Protein AF-A0A5C9BWT6-F1 (afdb_monomer)

Sequence (335 aa):
MTGTEPEAGAARPKEKNEGLARSLIRVALPRWRGKRYSLSKLFFNFYLLAMGSFVAIAFTADFVISTAQRGITDDYARRFMRGTITLIEDELFRQPRREWQKRLKEIDDKFSYKLGIVERMSLDRMLTPSQVIKLDAGDIAIDHDGDIMYHRLGTSSQVLVVGPLAANRNPELKDRLPLELRLRLLTWSLIGLIFAVALWFWIRPVWRDLEGLRQTALDLGDGHFDAVSPPVRTQLFAPLSDTMNSMAERIRQLLATHRELSCGISHELRTPIARMRFALEMLSETEQREERERLWAMMEADLDELDHGSAFFQRQAGRVVDRRGRFRPPARPQA

pLDDT: mean 74.66, std 16.8, range [31.33, 92.81]

Radius of gyration: 50.11 Å; Cα contacts (8 Å, |Δi|>4): 187; chains: 1; bounding box: 106×93×128 Å

Foldseek 3Di:
DDDDDDDDDDDDDDDDPPPPVPPPPDPPQPQPPDPPPVVVVVVVVVLVVVLVVVVVVVVVVVVVVVVVVVVVLLVVVQVVCVVVVVVLLVVLVVDDPVCSQVVQVVVQVVDPFGKDKDFLVVCPVQDDPVLNVCQCVQGWRAGPVNQWIWGDNPNDRIIIITGSPDPQDPVVVVPDPRVVVVVVVVVVVVVSVVVSVVVCVVVVLVVVLVVLVVVQVSCVSSPVLVDQRPDRPDPVCRVVSVVSNVVSVVVVVVVVVVVVLVVVVVVQVVVLVVLLVVLVVVLVVDPDPVVNVVSVVSNVVSVVSVVVVVVVSVVVVVVVDDPPPDDDDDDDDDD

Nearest PDB structures (foldseek):
  8ju7-assembly1_B  TM=8.799E-01  e=4.721E-04  Pseudomonas aeruginosa PAO1

Solvent-accessible surfa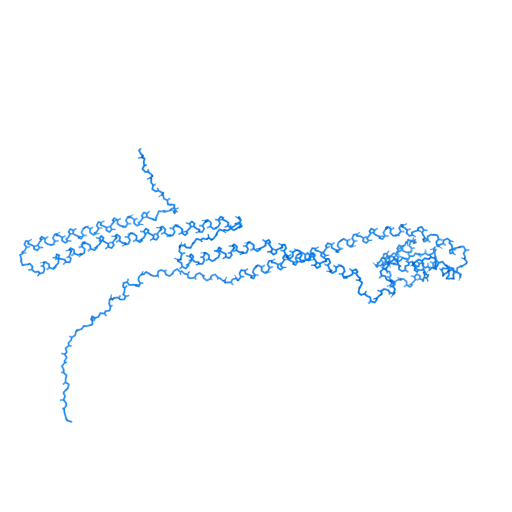ce area (backbone atoms only — not comparable to full-atom values): 19917 Å² total; per-residue (Å²): 141,81,92,86,85,88,86,91,79,88,87,86,90,85,86,92,71,83,72,66,84,76,66,82,79,69,86,75,67,80,81,81,78,69,80,81,70,56,63,65,56,59,50,49,50,50,52,50,50,54,51,51,48,51,53,50,50,52,53,50,50,50,52,52,51,54,57,58,46,48,63,55,48,54,54,50,52,47,62,63,44,46,61,56,51,52,53,52,48,55,61,44,68,76,44,60,82,89,46,39,69,60,52,44,55,69,51,29,78,78,46,101,36,47,62,48,78,45,54,53,77,73,40,67,83,78,46,55,74,70,37,48,54,37,25,75,71,57,35,73,20,62,44,96,85,68,30,38,37,36,34,38,51,77,91,54,64,43,23,40,33,45,32,58,70,51,84,89,67,51,77,89,62,66,88,48,83,53,64,64,60,55,51,51,52,48,51,54,49,50,53,51,49,52,50,51,50,52,51,49,63,65,48,48,59,59,52,55,39,52,53,49,52,52,50,44,54,50,40,45,66,74,65,43,54,84,69,73,66,73,88,56,83,48,77,88,50,38,67,57,51,54,53,50,49,53,50,34,52,53,50,50,52,53,52,50,53,52,50,52,51,54,51,48,52,56,52,66,53,47,56,46,55,50,52,41,53,51,39,53,54,52,50,74,74,50,87,52,66,71,61,40,53,51,41,50,54,52,40,52,52,44,50,52,50,49,55,54,48,51,56,52,50,54,54,54,61,53,60,78,65,55,101,73,84,72,87,80,78,84,81,77,83,81,130

Mean predicted aligned error: 17.52 Å

Structure (mmCIF, N/CA/C/O backbone):
data_AF-A0A5C9BWT6-F1
#
_entry.id   AF-A0A5C9BWT6-F1
#
loop_
_atom_site.group_PDB
_atom_site.id
_atom_site.type_symbol
_atom_site.label_atom_id
_atom_site.label_alt_id
_atom_site.label_comp_id
_atom_site.label_asym_id
_atom_site.label_entity_id
_atom_site.label_seq_id
_atom_site.pdbx_PDB_ins_code
_atom_site.Cartn_x
_atom_site.Cartn_y
_atom_site.Cartn_z
_atom_site.occupancy
_atom_site.B_iso_or_equiv
_atom_site.auth_seq_id
_atom_site.auth_comp_id
_atom_site.auth_asym_id
_atom_site.auth_atom_id
_atom_site.pdbx_PDB_model_num
ATOM 1 N N . MET A 1 1 ? 58.464 -62.182 -55.215 1.00 35.28 1 MET A N 1
ATOM 2 C CA . MET A 1 1 ? 59.527 -61.786 -56.167 1.00 35.28 1 MET A CA 1
ATOM 3 C C . MET A 1 1 ? 58.822 -61.033 -57.274 1.00 35.28 1 MET A C 1
ATOM 5 O O . MET A 1 1 ? 57.913 -61.614 -57.835 1.00 35.28 1 MET A O 1
ATOM 9 N N . THR A 1 2 ? 59.030 -59.763 -57.585 1.00 34.94 2 THR A N 1
ATOM 10 C CA . THR A 1 2 ? 60.052 -58.728 -57.320 1.00 34.94 2 THR A CA 1
ATOM 11 C C . THR A 1 2 ? 59.377 -57.470 -57.904 1.00 34.94 2 THR A C 1
ATOM 13 O O . THR A 1 2 ? 58.838 -57.558 -58.998 1.00 34.94 2 THR A O 1
ATOM 16 N N . GLY A 1 3 ? 59.128 -56.385 -57.174 1.00 36.06 3 GLY A N 1
ATOM 17 C CA . GLY A 1 3 ? 60.124 -55.415 -56.729 1.00 36.06 3 GLY A CA 1
ATOM 18 C C . GLY A 1 3 ? 60.238 -54.289 -57.763 1.00 36.06 3 GLY A C 1
ATOM 19 O O . GLY A 1 3 ? 6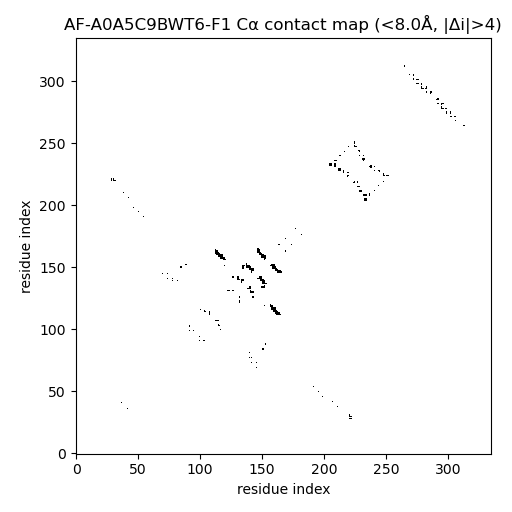0.877 -54.523 -58.775 1.00 36.06 3 GLY A O 1
ATOM 20 N N . THR A 1 4 ? 59.644 -53.119 -57.488 1.00 36.97 4 THR A N 1
ATOM 21 C CA . THR A 1 4 ? 60.043 -51.790 -58.012 1.00 36.97 4 THR A CA 1
ATOM 22 C C . THR A 1 4 ? 59.339 -50.675 -57.213 1.00 36.97 4 THR A C 1
ATOM 24 O O . THR A 1 4 ? 58.172 -50.375 -57.450 1.00 36.97 4 THR A O 1
ATOM 27 N N . GLU A 1 5 ? 60.058 -50.077 -56.263 1.00 36.34 5 GLU A N 1
ATOM 28 C CA . GLU A 1 5 ? 59.982 -48.648 -55.893 1.00 36.34 5 GLU A CA 1
ATOM 29 C C . GLU A 1 5 ? 61.145 -47.920 -56.621 1.00 36.34 5 GLU A C 1
ATOM 31 O O . GLU A 1 5 ? 62.027 -48.613 -57.138 1.00 36.34 5 GLU A O 1
ATOM 36 N N . PRO A 1 6 ? 61.325 -46.586 -56.521 1.00 48.75 6 PRO A N 1
ATOM 37 C CA . PRO A 1 6 ? 60.385 -45.468 -56.683 1.00 48.75 6 PRO A CA 1
ATOM 38 C C . PRO A 1 6 ? 60.969 -44.395 -57.648 1.00 48.75 6 PRO A C 1
ATOM 40 O O . PRO A 1 6 ? 62.169 -44.377 -57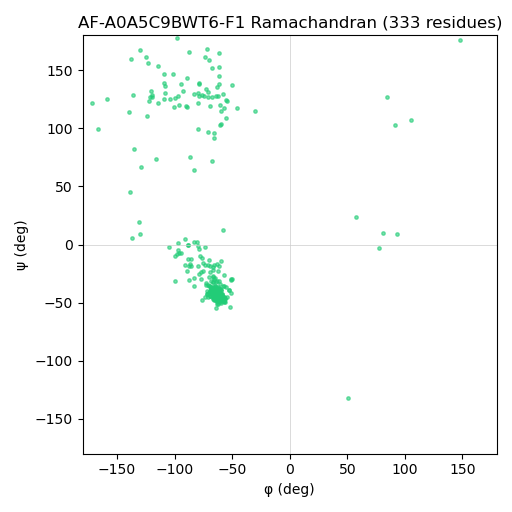.902 1.00 48.75 6 PRO A O 1
ATOM 43 N N . GLU A 1 7 ? 60.175 -43.429 -58.124 1.00 33.59 7 GLU A N 1
ATOM 44 C CA . GLU A 1 7 ? 60.735 -42.156 -58.617 1.00 33.59 7 GLU A CA 1
ATOM 45 C C . GLU A 1 7 ? 60.167 -40.964 -57.848 1.00 33.59 7 GLU A C 1
ATOM 47 O O . GLU A 1 7 ? 58.958 -40.789 -57.689 1.00 33.59 7 GLU A O 1
ATOM 52 N N . ALA A 1 8 ? 61.099 -40.162 -57.342 1.00 37.47 8 ALA A N 1
ATOM 53 C CA . ALA A 1 8 ? 60.884 -38.922 -56.630 1.00 37.47 8 ALA A CA 1
ATOM 54 C C . ALA A 1 8 ? 60.679 -37.768 -57.622 1.00 37.47 8 ALA A C 1
ATOM 56 O O . ALA A 1 8 ? 61.510 -37.533 -58.494 1.00 37.47 8 ALA A O 1
ATOM 57 N N . GLY A 1 9 ? 59.613 -36.993 -57.428 1.00 32.03 9 GLY A N 1
ATOM 58 C CA . GLY A 1 9 ? 59.362 -35.739 -58.134 1.00 32.03 9 GLY A CA 1
ATOM 59 C C . GLY A 1 9 ? 58.806 -34.705 -57.163 1.00 32.03 9 GLY A C 1
ATOM 60 O O . GLY A 1 9 ? 57.738 -34.884 -56.585 1.00 32.03 9 GLY A O 1
ATOM 61 N N . ALA A 1 10 ? 59.580 -33.653 -56.929 1.00 34.25 10 ALA A N 1
ATOM 62 C CA . ALA A 1 10 ? 59.330 -32.612 -55.947 1.00 34.25 10 ALA A CA 1
ATOM 63 C C . ALA A 1 10 ? 58.205 -31.625 -56.336 1.00 34.25 10 ALA A C 1
ATOM 65 O O . ALA A 1 10 ? 57.939 -31.394 -57.510 1.00 34.25 10 ALA A O 1
ATOM 66 N N . ALA A 1 11 ? 57.711 -30.929 -55.300 1.00 31.33 11 ALA A N 1
ATOM 67 C CA . ALA A 1 11 ? 57.289 -29.518 -55.279 1.00 31.33 11 ALA A CA 1
ATOM 68 C C . ALA A 1 11 ? 55.778 -29.146 -55.255 1.00 31.33 11 ALA A C 1
ATOM 70 O O . ALA A 1 11 ? 55.106 -29.052 -56.273 1.00 31.33 11 ALA A O 1
ATOM 71 N N . ARG A 1 12 ? 55.393 -28.679 -54.049 1.00 35.12 12 ARG A N 1
ATOM 72 C CA . ARG A 1 12 ? 54.490 -27.559 -53.666 1.00 35.12 12 ARG A CA 1
ATOM 73 C C . ARG A 1 12 ? 52.959 -27.763 -53.595 1.00 35.12 12 ARG A C 1
ATOM 75 O O . ARG A 1 12 ? 52.327 -28.066 -54.598 1.00 35.12 12 ARG A O 1
ATOM 82 N N . PRO A 1 13 ? 52.330 -27.402 -52.450 1.00 36.62 13 PRO A N 1
ATOM 83 C CA . PRO A 1 13 ? 50.885 -27.224 -52.341 1.00 36.62 13 PRO A CA 1
ATOM 84 C C . PRO A 1 13 ? 50.465 -25.773 -52.672 1.00 36.62 13 PRO A C 1
ATOM 86 O O . PRO A 1 13 ? 50.835 -24.828 -51.975 1.00 36.62 13 PRO A O 1
ATOM 89 N N . LYS A 1 14 ? 49.657 -25.604 -53.722 1.00 41.72 14 LYS A N 1
ATOM 90 C CA . LYS A 1 14 ? 48.635 -24.544 -53.884 1.00 41.72 14 LYS A CA 1
ATOM 91 C C . LYS A 1 14 ? 47.317 -25.249 -53.508 1.00 41.72 14 LYS A C 1
ATOM 93 O O . LYS A 1 14 ? 47.115 -26.358 -53.968 1.00 41.72 14 LYS A O 1
ATOM 98 N N . GLU A 1 15 ? 46.448 -24.839 -52.594 1.00 42.03 15 GLU A N 1
ATOM 99 C CA . GLU A 1 15 ? 45.826 -23.551 -52.313 1.00 42.03 15 GLU A CA 1
ATOM 100 C C . GLU A 1 15 ? 45.354 -23.569 -50.850 1.00 42.03 15 GLU A C 1
ATOM 102 O O . GLU A 1 15 ? 44.592 -24.438 -50.433 1.00 42.03 15 GLU A O 1
ATOM 107 N N . LYS A 1 16 ? 45.786 -22.594 -50.049 1.00 38.47 16 LYS A N 1
ATOM 108 C CA . LYS A 1 16 ? 45.245 -22.348 -48.702 1.00 38.47 16 LYS A CA 1
ATOM 109 C C . LYS A 1 16 ? 45.092 -20.847 -48.467 1.00 38.47 16 LYS A C 1
ATOM 111 O O . LYS A 1 16 ? 45.519 -20.343 -47.438 1.00 38.47 16 LYS A O 1
ATOM 116 N N . ASN A 1 17 ? 44.542 -20.121 -49.445 1.00 38.84 17 ASN A N 1
ATOM 117 C CA . ASN A 1 17 ? 44.470 -18.654 -49.387 1.00 38.84 17 ASN A CA 1
ATOM 118 C C . ASN A 1 17 ? 43.093 -18.030 -49.661 1.00 38.84 17 ASN A C 1
ATOM 120 O O . ASN A 1 17 ? 42.995 -16.810 -49.685 1.00 38.84 17 ASN A O 1
ATOM 124 N N . GLU A 1 18 ? 42.011 -18.810 -49.747 1.00 41.97 18 GLU A N 1
ATOM 125 C CA . GLU A 1 18 ? 40.652 -18.235 -49.843 1.00 41.97 18 GLU A CA 1
ATOM 126 C C . GLU A 1 18 ? 39.923 -18.109 -48.490 1.00 41.97 18 GLU A C 1
ATOM 128 O O . GLU A 1 18 ? 38.881 -17.466 -48.387 1.00 41.97 18 GLU A O 1
ATOM 133 N N . GLY A 1 19 ? 40.491 -18.649 -47.405 1.00 36.97 19 GLY A N 1
ATOM 134 C CA . GLY A 1 19 ? 39.897 -18.572 -46.061 1.00 36.97 19 GLY A CA 1
ATOM 135 C C . GLY A 1 19 ? 40.248 -17.313 -45.254 1.00 36.97 19 GLY A C 1
ATOM 136 O O . GLY A 1 19 ? 39.567 -17.009 -44.277 1.00 36.97 19 GLY A O 1
ATOM 137 N N . LEU A 1 20 ? 41.295 -16.574 -45.640 1.00 38.44 20 LEU A N 1
ATOM 138 C CA . LEU A 1 20 ? 41.864 -15.490 -44.820 1.00 38.44 20 LEU A CA 1
ATOM 139 C C . LEU A 1 20 ? 41.226 -14.114 -45.068 1.00 38.44 20 LEU A C 1
ATOM 141 O O . LEU A 1 20 ? 41.221 -13.274 -44.172 1.00 38.44 20 LEU A O 1
ATOM 145 N N . ALA A 1 21 ? 40.608 -13.885 -46.230 1.00 39.31 21 ALA A N 1
ATOM 146 C CA . ALA A 1 21 ? 39.971 -12.598 -46.537 1.00 39.31 21 ALA A CA 1
ATOM 147 C C . ALA A 1 21 ? 38.620 -12.389 -45.817 1.00 39.31 21 ALA A C 1
ATOM 149 O O . ALA A 1 21 ? 38.136 -11.264 -45.722 1.00 39.31 21 ALA A O 1
ATOM 150 N N . ARG A 1 22 ? 38.007 -13.451 -45.270 1.00 41.31 22 ARG A N 1
ATOM 151 C CA . ARG A 1 22 ? 36.722 -13.373 -44.544 1.00 41.31 22 ARG A CA 1
ATOM 152 C C . ARG A 1 22 ? 36.854 -13.291 -43.019 1.00 41.31 22 ARG A C 1
ATOM 154 O O . ARG A 1 22 ? 35.839 -13.126 -42.345 1.00 41.31 22 ARG A O 1
ATOM 161 N N . SER A 1 23 ? 38.057 -13.394 -42.448 1.00 39.59 23 SER A N 1
ATOM 162 C CA . SER A 1 23 ? 38.228 -13.487 -40.987 1.00 39.59 23 SER A CA 1
ATOM 163 C C . SER A 1 23 ? 38.537 -12.167 -40.275 1.00 39.59 23 SER A C 1
ATOM 165 O O . SER A 1 23 ? 38.531 -12.145 -39.048 1.00 39.59 23 SER A O 1
ATOM 167 N N . LEU A 1 24 ? 38.784 -11.067 -40.995 1.00 40.44 24 LEU A N 1
ATOM 168 C CA . LEU A 1 24 ? 39.260 -9.815 -40.384 1.00 40.44 24 LEU A CA 1
ATOM 169 C C . LEU A 1 24 ? 38.157 -8.863 -39.893 1.00 40.44 24 LEU A C 1
ATOM 171 O O . LEU A 1 24 ? 38.463 -7.826 -39.314 1.00 40.44 24 LEU A O 1
ATOM 175 N N . ILE A 1 25 ? 36.875 -9.211 -40.054 1.00 45.34 25 ILE A N 1
ATOM 176 C CA . ILE A 1 25 ? 35.755 -8.343 -39.650 1.00 45.34 25 ILE A CA 1
ATOM 177 C C . ILE A 1 25 ? 34.763 -9.120 -38.779 1.00 45.34 25 ILE A C 1
ATOM 179 O O . ILE A 1 25 ? 33.619 -9.368 -39.148 1.00 45.34 25 ILE A O 1
ATOM 183 N N . ARG A 1 26 ? 35.198 -9.515 -37.584 1.00 39.09 26 ARG A N 1
ATOM 184 C CA . ARG A 1 26 ? 34.287 -9.727 -36.451 1.00 39.09 26 ARG A CA 1
ATOM 185 C C . ARG A 1 26 ? 34.907 -9.096 -35.217 1.00 39.09 26 ARG A C 1
ATOM 187 O O . ARG A 1 26 ? 35.525 -9.770 -34.401 1.00 39.09 26 ARG A O 1
ATOM 194 N N . VAL A 1 27 ? 34.726 -7.784 -35.082 1.00 46.62 27 VAL A N 1
ATOM 195 C CA . VAL A 1 27 ? 34.840 -7.128 -33.778 1.00 46.62 27 VAL A CA 1
ATOM 196 C C . VAL A 1 27 ? 33.690 -7.678 -32.935 1.00 46.62 27 VAL A C 1
ATOM 198 O O . VAL A 1 27 ? 32.557 -7.212 -33.020 1.00 46.62 27 VAL A O 1
ATOM 201 N N . ALA A 1 28 ? 33.952 -8.757 -32.198 1.00 42.47 28 ALA A N 1
ATOM 202 C CA . ALA A 1 28 ? 33.015 -9.288 -31.226 1.00 42.47 28 ALA A CA 1
ATOM 203 C C . ALA A 1 28 ? 32.979 -8.303 -30.054 1.00 42.47 28 ALA A C 1
ATOM 205 O O . ALA A 1 28 ? 33.861 -8.317 -29.195 1.00 42.47 28 ALA A O 1
ATOM 206 N N . LEU A 1 29 ? 31.984 -7.413 -30.053 1.00 46.31 29 LEU A N 1
ATOM 207 C CA . LEU A 1 29 ? 31.665 -6.594 -28.887 1.00 46.31 29 LEU A CA 1
ATOM 208 C C . LEU A 1 29 ? 31.545 -7.523 -27.663 1.00 46.31 29 LEU A C 1
ATOM 210 O O . LEU A 1 29 ? 30.982 -8.619 -27.779 1.00 46.31 29 LEU A O 1
ATOM 214 N N . PRO A 1 30 ? 32.099 -7.146 -26.497 1.00 44.28 30 PRO A N 1
ATOM 215 C CA . PRO A 1 30 ? 32.016 -7.976 -25.305 1.00 44.28 30 PRO A CA 1
ATOM 216 C C . PRO A 1 30 ? 30.541 -8.243 -24.996 1.00 44.28 30 PRO A C 1
ATOM 218 O O . PRO A 1 30 ? 29.779 -7.312 -24.740 1.00 44.28 30 PRO A O 1
ATOM 221 N N . ARG A 1 31 ? 30.131 -9.520 -25.035 1.00 50.84 31 ARG A N 1
ATOM 222 C CA . ARG A 1 31 ? 28.752 -9.930 -24.729 1.00 50.84 31 ARG A CA 1
ATOM 223 C C . ARG A 1 31 ? 28.443 -9.497 -23.302 1.00 50.84 31 ARG A C 1
ATOM 225 O O . ARG A 1 31 ? 28.928 -10.105 -22.346 1.00 50.84 31 ARG A O 1
ATOM 232 N N . TRP A 1 32 ? 27.669 -8.426 -23.164 1.00 49.38 32 TRP A N 1
ATOM 233 C CA . TRP A 1 32 ? 27.350 -7.819 -21.882 1.00 49.38 32 TRP A CA 1
ATOM 234 C C . TRP A 1 32 ? 26.500 -8.793 -21.054 1.00 49.38 32 TRP A C 1
ATOM 236 O O . TRP A 1 32 ? 25.285 -8.900 -21.205 1.00 49.38 32 TRP A O 1
ATOM 246 N N . ARG A 1 33 ? 27.153 -9.564 -20.176 1.00 50.31 33 ARG A N 1
ATOM 247 C CA . ARG A 1 33 ? 26.511 -10.460 -19.203 1.00 50.31 33 ARG A CA 1
ATOM 248 C C . ARG A 1 33 ? 26.109 -9.656 -17.966 1.00 50.31 33 ARG A C 1
ATOM 250 O O . ARG A 1 33 ? 26.603 -9.887 -16.866 1.00 50.31 33 ARG A O 1
ATOM 257 N N . GLY A 1 34 ? 25.190 -8.707 -18.136 1.00 51.69 34 GLY A N 1
ATOM 258 C CA . GLY A 1 34 ? 24.465 -8.159 -16.995 1.00 51.69 34 GLY A CA 1
ATOM 259 C C . GLY A 1 34 ? 23.810 -9.319 -16.242 1.00 51.69 34 GLY A C 1
ATOM 260 O O . GLY A 1 34 ? 23.103 -10.130 -16.849 1.00 51.69 34 GLY A O 1
ATOM 261 N N . LYS A 1 35 ? 24.090 -9.457 -14.937 1.00 47.84 35 LYS A N 1
ATOM 262 C CA . LYS A 1 35 ? 23.401 -10.414 -14.056 1.00 47.84 35 LYS A CA 1
ATOM 263 C C . LYS A 1 35 ? 21.906 -10.274 -14.349 1.00 47.84 35 LYS A C 1
ATOM 265 O O . LYS A 1 35 ? 21.358 -9.190 -14.169 1.00 47.84 35 LYS A O 1
ATOM 270 N N . ARG A 1 36 ? 21.263 -11.343 -14.838 1.00 51.47 36 ARG A N 1
ATOM 271 C CA . ARG A 1 36 ? 19.820 -11.386 -15.113 1.00 51.47 36 ARG A CA 1
ATOM 272 C C . ARG A 1 36 ? 19.068 -11.312 -13.786 1.00 51.47 36 ARG A C 1
ATOM 274 O O . ARG A 1 36 ? 18.496 -12.300 -13.328 1.00 51.47 36 ARG A O 1
ATOM 281 N N . TYR A 1 37 ? 19.068 -10.155 -13.139 1.00 53.66 37 TYR A N 1
ATOM 282 C CA . TYR A 1 37 ? 17.972 -9.818 -12.258 1.00 53.66 37 TYR A CA 1
ATOM 283 C C . TYR A 1 37 ? 16.761 -9.816 -13.175 1.00 53.66 37 TYR A C 1
ATOM 285 O O . TYR A 1 37 ? 16.616 -8.944 -14.028 1.00 53.66 37 TYR A O 1
ATOM 293 N N . SER A 1 38 ? 15.975 -10.894 -13.102 1.00 64.50 38 SER A N 1
ATOM 294 C CA . SER A 1 38 ? 14.679 -10.939 -13.756 1.00 64.50 38 SER A CA 1
ATOM 295 C C . SER A 1 38 ? 13.958 -9.734 -13.202 1.00 64.50 38 SER A C 1
ATOM 297 O O . SER A 1 38 ? 13.669 -9.672 -12.008 1.00 64.50 38 SER A O 1
ATOM 299 N N . LEU A 1 39 ? 13.781 -8.740 -14.061 1.00 66.12 39 LEU A N 1
ATOM 300 C CA . LEU A 1 39 ? 13.193 -7.454 -13.737 1.00 66.12 39 LEU A CA 1
ATOM 301 C C . LEU A 1 39 ? 11.848 -7.749 -12.999 1.00 66.12 39 LEU A C 1
ATOM 303 O O . LEU A 1 39 ? 11.473 -7.054 -12.060 1.00 66.12 39 LEU A O 1
ATOM 307 N N . SER A 1 40 ? 11.204 -8.891 -13.323 1.00 70.75 40 SER A N 1
ATOM 308 C CA . SER A 1 40 ? 9.943 -9.385 -12.769 1.00 70.75 40 SER A CA 1
ATOM 309 C C . SER A 1 40 ? 10.030 -9.684 -11.277 1.00 70.75 40 SER A C 1
ATOM 311 O O . SER A 1 40 ? 9.055 -9.491 -10.561 1.00 70.75 40 SER A O 1
ATOM 313 N N . LYS A 1 41 ? 11.199 -10.106 -10.780 1.00 74.56 41 LYS A N 1
ATOM 314 C CA . LYS A 1 41 ? 11.450 -10.271 -9.342 1.00 74.56 41 LYS A CA 1
ATOM 315 C C . LYS A 1 41 ? 11.503 -8.929 -8.623 1.00 74.56 41 LYS A C 1
ATOM 317 O O . LYS A 1 41 ? 10.985 -8.817 -7.522 1.00 74.56 41 LYS A O 1
ATOM 322 N N . LEU A 1 42 ? 12.113 -7.916 -9.235 1.00 78.19 42 LEU A N 1
ATOM 323 C CA . LEU A 1 42 ? 12.215 -6.582 -8.637 1.00 78.19 42 LEU A CA 1
ATOM 324 C C . LEU A 1 42 ? 10.831 -5.922 -8.568 1.00 78.19 42 LEU A C 1
ATOM 326 O O . LEU A 1 42 ? 10.458 -5.368 -7.539 1.00 78.19 42 LEU A O 1
ATOM 330 N N . PHE A 1 43 ? 10.035 -6.102 -9.621 1.00 75.94 43 PHE A N 1
ATOM 331 C CA . PHE A 1 43 ? 8.625 -5.730 -9.659 1.00 75.94 43 PHE A CA 1
ATOM 332 C C . PHE A 1 43 ? 7.787 -6.440 -8.600 1.00 75.94 43 PHE A C 1
ATOM 334 O O . PHE A 1 43 ? 7.064 -5.789 -7.852 1.00 75.94 43 PHE A O 1
ATOM 341 N N . PHE A 1 44 ? 7.902 -7.767 -8.516 1.00 81.06 44 PHE A N 1
ATOM 342 C CA . PHE A 1 44 ? 7.165 -8.554 -7.535 1.00 81.06 44 PHE A CA 1
ATOM 343 C C . PHE A 1 44 ? 7.526 -8.134 -6.107 1.00 81.06 44 PHE A C 1
ATOM 345 O O . PHE A 1 44 ? 6.635 -7.926 -5.291 1.00 81.06 44 PHE A O 1
ATOM 352 N N . ASN A 1 45 ? 8.813 -7.913 -5.825 1.00 81.12 45 ASN A N 1
ATOM 353 C CA . ASN A 1 45 ? 9.266 -7.434 -4.521 1.00 81.12 45 ASN A CA 1
ATOM 354 C C . ASN A 1 45 ? 8.727 -6.034 -4.200 1.00 81.12 45 ASN A C 1
ATOM 356 O O . ASN A 1 45 ? 8.276 -5.811 -3.080 1.00 81.12 45 ASN A O 1
ATOM 360 N N . PHE A 1 46 ? 8.739 -5.104 -5.162 1.00 85.44 46 PHE A N 1
ATOM 361 C CA . PHE A 1 46 ? 8.165 -3.768 -4.969 1.00 85.44 46 PHE A CA 1
ATOM 362 C C . PHE A 1 46 ? 6.658 -3.835 -4.701 1.00 85.44 46 PHE A C 1
ATOM 364 O O . PHE A 1 46 ? 6.170 -3.206 -3.766 1.00 85.44 46 PHE A O 1
ATOM 371 N N . TYR A 1 47 ? 5.928 -4.635 -5.484 1.00 84.50 47 TYR A N 1
ATOM 372 C CA . TYR A 1 47 ? 4.496 -4.853 -5.298 1.00 84.50 47 TYR A CA 1
ATOM 373 C C . TYR A 1 47 ? 4.189 -5.426 -3.909 1.00 84.50 47 TYR A C 1
ATOM 375 O O . TYR A 1 47 ? 3.308 -4.924 -3.215 1.00 84.50 47 TYR A O 1
ATOM 383 N N . LEU A 1 48 ? 4.948 -6.437 -3.478 1.00 86.56 48 LEU A N 1
ATOM 384 C CA . LEU A 1 48 ? 4.771 -7.079 -2.177 1.00 86.56 48 LEU A CA 1
ATOM 385 C C . LEU A 1 48 ? 5.084 -6.105 -1.033 1.00 86.56 48 LEU A C 1
ATOM 387 O O . LEU A 1 48 ? 4.333 -6.046 -0.064 1.00 86.56 48 LEU A O 1
ATOM 391 N N . LEU A 1 49 ? 6.125 -5.280 -1.171 1.00 89.31 49 LEU A N 1
ATOM 392 C CA . LEU A 1 49 ? 6.466 -4.248 -0.190 1.00 89.31 49 LEU A CA 1
ATOM 393 C C . LEU A 1 49 ? 5.373 -3.174 -0.094 1.00 89.31 49 LEU A C 1
ATOM 395 O O . LEU A 1 49 ? 4.957 -2.822 1.008 1.00 89.31 49 LEU A O 1
ATOM 399 N N . ALA A 1 50 ? 4.865 -2.690 -1.229 1.00 85.81 50 ALA A N 1
ATOM 400 C CA . ALA A 1 50 ? 3.784 -1.707 -1.263 1.00 85.81 50 ALA A CA 1
ATOM 401 C C . ALA A 1 50 ? 2.481 -2.261 -0.661 1.00 85.81 50 ALA A C 1
ATOM 403 O O . ALA A 1 50 ? 1.844 -1.591 0.151 1.00 85.81 50 ALA A O 1
ATOM 404 N N . MET A 1 51 ? 2.117 -3.501 -0.999 1.00 86.44 51 MET A N 1
ATOM 405 C CA . MET A 1 51 ? 0.956 -4.184 -0.424 1.00 86.44 51 MET A CA 1
ATOM 406 C C . MET A 1 51 ? 1.123 -4.414 1.084 1.00 86.44 51 MET A C 1
ATOM 408 O O . MET A 1 51 ? 0.214 -4.133 1.859 1.00 86.44 51 MET A O 1
ATOM 412 N N . GLY A 1 52 ? 2.298 -4.877 1.517 1.00 87.75 52 GLY A N 1
ATOM 413 C CA . GLY A 1 52 ? 2.606 -5.074 2.932 1.00 87.75 52 GLY A CA 1
ATOM 414 C C . GLY A 1 52 ? 2.536 -3.770 3.728 1.00 87.75 52 GLY A C 1
ATOM 415 O O . GLY A 1 52 ? 1.958 -3.747 4.811 1.00 87.75 52 GLY A O 1
ATOM 416 N N . SER A 1 53 ? 3.045 -2.671 3.163 1.00 89.00 53 SER A N 1
ATOM 417 C CA . SER A 1 53 ? 2.935 -1.332 3.753 1.00 89.00 53 SER A CA 1
ATOM 418 C C . SER A 1 53 ? 1.477 -0.894 3.894 1.00 89.00 53 SER A C 1
ATOM 420 O O . SER A 1 53 ? 1.073 -0.433 4.959 1.00 89.00 53 SER A O 1
ATOM 422 N N . PHE A 1 54 ? 0.653 -1.117 2.865 1.00 88.94 54 PHE A N 1
ATOM 423 C CA . PHE A 1 54 ? -0.775 -0.813 2.926 1.00 88.94 54 PHE A CA 1
ATOM 424 C C . PHE A 1 54 ? -1.477 -1.570 4.058 1.00 88.94 54 PHE A C 1
ATOM 426 O O . PHE A 1 54 ? -2.185 -0.954 4.851 1.00 88.94 54 PHE A O 1
ATOM 433 N N . VAL A 1 55 ? -1.232 -2.879 4.183 1.00 88.25 55 VAL A N 1
ATOM 434 C CA . VAL A 1 55 ? -1.794 -3.709 5.262 1.00 88.25 55 VAL A CA 1
ATOM 435 C C . VAL A 1 55 ? -1.312 -3.243 6.640 1.00 88.25 55 VAL A C 1
ATOM 437 O O . VAL A 1 55 ? -2.106 -3.174 7.577 1.00 88.25 55 VAL A O 1
ATOM 440 N N . ALA A 1 56 ? -0.035 -2.877 6.774 1.00 88.44 56 ALA A N 1
ATOM 441 C CA . ALA A 1 56 ? 0.511 -2.364 8.028 1.00 88.44 56 ALA A CA 1
ATOM 442 C C . ALA A 1 56 ? -0.131 -1.024 8.430 1.00 88.44 56 ALA A C 1
ATOM 444 O O . ALA A 1 56 ? -0.517 -0.850 9.587 1.00 88.44 56 ALA A O 1
ATOM 445 N N . ILE A 1 57 ? -0.295 -0.096 7.482 1.00 90.44 57 ILE A N 1
ATOM 446 C CA . ILE A 1 57 ? -0.954 1.201 7.710 1.00 90.44 57 ILE A CA 1
ATOM 447 C C . ILE A 1 57 ? -2.413 0.991 8.100 1.00 90.44 57 ILE A C 1
ATOM 449 O O . ILE A 1 57 ? -2.874 1.565 9.080 1.00 90.44 57 ILE A O 1
ATOM 453 N N . ALA A 1 58 ? -3.118 0.140 7.362 1.00 87.19 58 ALA A N 1
ATOM 454 C CA . ALA A 1 58 ? -4.487 -0.267 7.637 1.00 87.19 58 ALA A CA 1
ATOM 455 C C . ALA A 1 58 ? -4.667 -0.773 9.076 1.00 87.19 58 ALA A C 1
ATOM 457 O O . ALA A 1 58 ? -5.506 -0.260 9.817 1.00 87.19 58 ALA A O 1
ATOM 458 N N . PHE A 1 59 ? -3.843 -1.740 9.483 1.00 88.94 59 PHE A N 1
ATOM 459 C CA . PHE A 1 59 ? -3.884 -2.306 10.829 1.00 88.94 59 PHE A CA 1
ATOM 460 C C . PHE A 1 59 ? -3.546 -1.263 11.900 1.00 88.94 59 PHE A C 1
ATOM 462 O O . PHE A 1 59 ? -4.203 -1.188 12.935 1.00 88.94 59 PHE A O 1
ATOM 469 N N . THR A 1 60 ? -2.551 -0.415 11.635 1.00 90.44 60 THR A N 1
ATOM 470 C CA . THR A 1 60 ? -2.155 0.659 12.556 1.00 90.44 60 THR A CA 1
ATOM 471 C C . THR A 1 60 ? -3.267 1.694 12.714 1.00 90.44 60 THR A C 1
ATOM 473 O O . THR A 1 60 ? -3.560 2.113 13.829 1.00 90.44 60 THR A O 1
ATOM 476 N N . ALA A 1 61 ? -3.920 2.089 11.620 1.00 88.19 61 ALA A N 1
ATOM 477 C CA . ALA A 1 61 ? -5.041 3.018 11.646 1.00 88.19 61 ALA A CA 1
ATOM 478 C C . ALA A 1 61 ? -6.222 2.443 12.438 1.00 88.19 61 ALA A C 1
ATOM 480 O O . ALA A 1 61 ? -6.770 3.136 13.290 1.00 88.19 61 ALA A O 1
ATOM 481 N N . ASP A 1 62 ? -6.569 1.173 12.221 1.00 86.44 62 ASP A N 1
ATOM 482 C CA . ASP A 1 62 ? -7.603 0.477 12.993 1.00 86.44 62 ASP A CA 1
ATOM 483 C C . ASP A 1 62 ? -7.262 0.425 14.493 1.00 86.44 62 ASP A C 1
ATOM 485 O O . ASP A 1 62 ? -8.101 0.750 15.334 1.00 86.44 62 ASP A O 1
ATOM 489 N N . PHE A 1 63 ? -6.009 0.123 14.842 1.00 86.38 63 PHE A N 1
ATOM 490 C CA . PHE A 1 63 ? -5.532 0.135 16.227 1.00 86.38 63 PHE A CA 1
ATOM 491 C C . PHE A 1 63 ? -5.635 1.527 16.874 1.00 86.38 63 PHE A C 1
ATOM 493 O O . PHE A 1 63 ? -6.126 1.663 17.996 1.00 86.38 63 PHE A O 1
ATOM 500 N N . VAL A 1 64 ? -5.217 2.577 16.163 1.00 89.69 64 VAL A N 1
ATOM 501 C CA . VAL A 1 64 ? -5.277 3.960 16.657 1.00 89.69 64 VAL A CA 1
ATOM 502 C C . VAL A 1 64 ? -6.723 4.431 16.810 1.00 89.69 64 VAL A C 1
ATOM 504 O O . VAL A 1 64 ? -7.076 4.970 17.858 1.00 89.69 64 VAL A O 1
ATOM 507 N N . ILE A 1 65 ? -7.571 4.205 15.802 1.00 84.12 65 ILE A N 1
ATOM 508 C CA . ILE A 1 65 ? -8.986 4.603 15.825 1.00 84.12 65 ILE A CA 1
ATOM 509 C C . ILE A 1 65 ? -9.716 3.868 16.946 1.00 84.12 65 ILE A C 1
ATOM 511 O O . ILE A 1 65 ? -10.410 4.505 17.736 1.00 84.12 65 ILE A O 1
ATOM 515 N N . SER A 1 66 ? -9.528 2.552 17.059 1.00 81.12 66 SER A N 1
ATOM 516 C CA . SER A 1 66 ? -10.187 1.751 18.093 1.00 81.12 66 SER A CA 1
ATOM 517 C C . SER A 1 66 ? -9.761 2.173 19.504 1.00 81.12 66 SER A C 1
ATOM 519 O O . SER A 1 66 ? -10.610 2.319 20.383 1.00 81.12 66 SER A O 1
ATOM 521 N N . THR A 1 67 ? -8.473 2.460 19.719 1.00 82.69 67 THR A N 1
ATOM 522 C CA . THR A 1 67 ? -7.956 2.969 21.001 1.00 82.69 67 THR A CA 1
ATOM 523 C C . THR A 1 67 ? -8.493 4.364 21.329 1.00 82.69 67 THR A C 1
ATOM 525 O O . THR A 1 67 ? -8.924 4.605 22.457 1.00 82.69 67 THR A O 1
ATOM 528 N N . ALA A 1 68 ? -8.523 5.278 20.354 1.00 82.06 68 ALA A N 1
ATOM 529 C CA . ALA A 1 68 ? -9.049 6.630 20.545 1.00 82.06 68 ALA A CA 1
ATOM 530 C C . ALA A 1 68 ? -10.562 6.632 20.833 1.00 82.06 68 ALA A C 1
ATOM 532 O O . ALA A 1 68 ? -11.029 7.362 21.708 1.00 82.06 68 ALA A O 1
ATOM 533 N N . GLN A 1 69 ? -11.330 5.791 20.134 1.00 77.94 69 GLN A N 1
ATOM 534 C CA . GLN A 1 69 ? -12.777 5.680 20.324 1.00 77.94 69 GLN A CA 1
ATOM 535 C C . GLN A 1 69 ? -13.159 5.058 21.669 1.00 77.94 69 GLN A C 1
ATOM 537 O O . GLN A 1 69 ? -14.145 5.504 22.257 1.00 77.94 69 GLN A O 1
ATOM 542 N N . ARG A 1 70 ? -12.399 4.081 22.189 1.00 76.06 70 ARG A N 1
ATOM 543 C CA . ARG A 1 70 ? -12.675 3.482 23.511 1.00 76.06 70 ARG A CA 1
ATOM 544 C C . ARG A 1 70 ? -12.703 4.531 24.621 1.00 76.06 70 ARG A C 1
ATOM 546 O O . ARG A 1 70 ? -13.677 4.595 25.359 1.00 76.06 70 ARG A O 1
ATOM 553 N N . GLY A 1 71 ? -11.699 5.411 24.681 1.00 72.06 71 GLY A N 1
ATOM 554 C CA . GLY A 1 71 ? -11.648 6.464 25.704 1.00 72.06 71 GLY A CA 1
ATOM 555 C C . GLY A 1 71 ? -12.847 7.420 25.655 1.00 72.06 71 GLY A C 1
ATOM 556 O O . GLY A 1 71 ? -13.394 7.781 26.694 1.00 72.06 71 GLY A O 1
ATOM 557 N N . ILE A 1 72 ? -13.300 7.785 24.450 1.00 72.75 72 ILE A N 1
ATOM 558 C CA . ILE A 1 72 ? -14.474 8.654 24.263 1.00 72.75 72 ILE A CA 1
ATOM 559 C C . ILE A 1 72 ? -15.771 7.919 24.637 1.00 72.75 72 ILE A C 1
ATOM 561 O O . ILE A 1 72 ? -16.652 8.497 25.278 1.00 72.75 72 ILE A O 1
ATOM 565 N N . THR A 1 73 ? -15.891 6.649 24.246 1.00 77.00 73 THR A N 1
ATOM 566 C CA . THR A 1 73 ? -17.086 5.830 24.490 1.00 77.00 73 THR A CA 1
ATOM 567 C C . THR A 1 73 ? -17.276 5.568 25.981 1.00 77.00 73 THR A C 1
ATOM 569 O O . THR A 1 73 ? -18.389 5.725 26.476 1.00 77.00 73 THR A O 1
ATOM 572 N N . ASP A 1 74 ? -16.201 5.265 26.714 1.00 79.62 74 ASP A N 1
ATOM 573 C CA . ASP A 1 74 ? -16.246 5.022 28.159 1.00 79.62 74 ASP A CA 1
ATOM 574 C C . ASP A 1 74 ? -16.759 6.236 28.936 1.00 79.62 74 ASP A C 1
ATOM 576 O O . ASP A 1 74 ? -17.601 6.108 29.828 1.00 79.62 74 ASP A O 1
ATOM 580 N N . ASP A 1 75 ? -16.273 7.432 28.603 1.00 81.75 75 ASP A N 1
ATOM 581 C CA . ASP A 1 75 ? -16.704 8.664 29.264 1.00 81.75 75 ASP A CA 1
ATOM 582 C C . ASP A 1 75 ? -18.155 9.014 28.933 1.00 81.75 75 ASP A C 1
ATOM 584 O O . ASP A 1 75 ? -18.909 9.440 29.815 1.00 81.75 75 ASP A O 1
ATOM 588 N N . TYR A 1 76 ? -18.567 8.808 27.680 1.00 83.06 76 TYR A N 1
ATOM 589 C CA . TYR A 1 76 ? -19.954 8.995 27.273 1.00 83.06 76 TYR A CA 1
ATOM 590 C C . TYR A 1 76 ? -20.884 8.019 28.003 1.00 83.06 76 TYR A C 1
ATOM 592 O O . TYR A 1 76 ? -21.854 8.443 28.634 1.00 83.06 76 TYR A O 1
ATOM 600 N N . ALA A 1 77 ? -20.555 6.727 27.984 1.00 83.12 77 ALA A N 1
ATOM 601 C CA . ALA A 1 77 ? -21.350 5.669 28.591 1.00 83.12 77 ALA A CA 1
ATOM 602 C C . ALA A 1 77 ? -21.448 5.839 30.116 1.00 83.12 77 ALA A C 1
ATOM 604 O O . ALA A 1 77 ? -22.536 5.736 30.678 1.00 83.12 77 ALA A O 1
ATOM 605 N N . ARG A 1 78 ? -20.347 6.221 30.779 1.00 85.56 78 ARG A N 1
ATOM 606 C CA . ARG A 1 78 ? -20.315 6.579 32.207 1.00 85.56 78 ARG A CA 1
ATOM 607 C C . ARG A 1 78 ? -21.278 7.718 32.530 1.00 85.56 78 ARG A C 1
ATOM 609 O O . ARG A 1 78 ? -22.056 7.613 33.474 1.00 85.56 78 ARG A O 1
ATOM 616 N N . ARG A 1 79 ? -21.232 8.816 31.766 1.00 86.75 79 ARG A N 1
ATOM 617 C CA . ARG A 1 79 ? -22.106 9.984 31.987 1.00 86.75 79 ARG A CA 1
ATOM 618 C C . ARG A 1 79 ? -23.570 9.655 31.726 1.00 86.75 79 ARG A C 1
ATOM 620 O O . ARG A 1 79 ? -24.421 10.083 32.499 1.00 86.75 79 ARG A O 1
ATOM 627 N N . PHE A 1 80 ? -23.842 8.883 30.677 1.00 87.12 80 PHE A N 1
ATOM 628 C CA . PHE A 1 80 ? -25.187 8.447 30.323 1.00 87.12 80 PHE A CA 1
ATOM 629 C C . PHE A 1 80 ? -25.785 7.528 31.397 1.00 87.12 80 PHE A C 1
ATOM 631 O O . PHE A 1 80 ? -26.897 7.760 31.863 1.00 87.12 80 PHE A O 1
ATOM 638 N N . MET A 1 81 ? -25.018 6.536 31.859 1.00 89.19 81 MET A N 1
ATOM 639 C CA . MET A 1 81 ? -25.490 5.536 32.821 1.00 89.19 81 MET A CA 1
ATOM 640 C C . MET A 1 81 ? -25.511 6.021 34.268 1.00 89.19 81 MET A C 1
ATOM 642 O O . MET A 1 81 ? -26.226 5.439 35.081 1.00 89.19 81 MET A O 1
ATOM 646 N N . ARG A 1 82 ? -24.787 7.097 34.605 1.00 90.12 82 ARG A N 1
ATOM 647 C CA . ARG A 1 82 ? -24.770 7.647 35.968 1.00 90.12 82 ARG A CA 1
ATOM 648 C C . ARG A 1 82 ? -26.175 7.957 36.482 1.00 90.12 82 ARG A C 1
ATOM 650 O O . ARG A 1 82 ? -26.497 7.553 37.590 1.00 90.12 82 ARG A O 1
ATOM 657 N N . GLY A 1 83 ? -27.024 8.592 35.672 1.00 89.88 83 GLY A N 1
ATOM 658 C CA . GLY A 1 83 ? -28.405 8.888 36.069 1.00 89.88 83 GLY A CA 1
ATOM 659 C C . GLY A 1 83 ? -29.219 7.626 36.369 1.00 89.88 83 GLY A C 1
ATOM 660 O O . GLY A 1 83 ? -29.878 7.543 37.402 1.00 89.88 83 GLY A O 1
ATOM 661 N N . THR A 1 84 ? -29.133 6.613 35.503 1.00 90.25 84 THR A N 1
ATOM 662 C CA . THR A 1 84 ? -29.845 5.339 35.683 1.00 90.25 84 THR A CA 1
ATOM 663 C C . THR A 1 84 ? -29.356 4.575 36.910 1.00 90.25 84 THR A C 1
ATOM 665 O O . THR A 1 84 ? -30.168 4.080 37.685 1.00 90.25 84 THR A O 1
ATOM 668 N N . ILE A 1 85 ? -28.040 4.512 37.120 1.00 91.56 85 ILE A N 1
ATOM 669 C CA . ILE A 1 85 ? -27.438 3.837 38.274 1.00 91.56 85 ILE A CA 1
ATOM 670 C C . ILE A 1 85 ? -27.859 4.516 39.579 1.00 91.56 85 ILE A C 1
ATOM 672 O O . ILE A 1 85 ? -28.259 3.818 40.505 1.00 91.56 85 ILE A O 1
ATOM 676 N N . THR A 1 86 ? -27.860 5.851 39.639 1.00 90.88 86 THR A N 1
ATOM 677 C CA . THR A 1 86 ? -28.326 6.589 40.823 1.00 90.88 86 THR A CA 1
ATOM 678 C C . THR A 1 86 ? -29.806 6.331 41.122 1.00 90.88 86 THR A C 1
ATOM 680 O O . THR A 1 86 ? -30.176 6.207 42.285 1.00 90.88 86 THR A O 1
ATOM 683 N N . LEU A 1 87 ? -30.661 6.193 40.102 1.00 91.25 87 LEU A N 1
ATOM 684 C CA . LEU A 1 87 ? -32.073 5.836 40.304 1.00 91.25 87 LEU A CA 1
ATOM 685 C C . LEU A 1 87 ? -32.245 4.412 40.851 1.00 91.25 87 LEU A C 1
ATOM 687 O O . LEU A 1 87 ? -33.091 4.184 41.713 1.00 91.25 87 LEU A O 1
ATOM 691 N N . ILE A 1 88 ? -31.443 3.458 40.367 1.00 91.31 88 ILE A N 1
ATOM 692 C CA . ILE A 1 88 ? -31.433 2.086 40.896 1.00 91.31 88 ILE A CA 1
ATOM 693 C C . ILE A 1 88 ? -30.935 2.090 42.346 1.00 91.31 88 ILE A C 1
ATOM 695 O O . ILE A 1 88 ? -31.512 1.413 43.194 1.00 91.31 88 ILE A O 1
ATOM 699 N N . GLU A 1 89 ? -29.888 2.859 42.640 1.00 90.94 89 GLU A N 1
ATOM 700 C CA . GLU A 1 89 ? -29.329 2.990 43.985 1.00 90.94 89 GLU A CA 1
ATOM 701 C C . GLU A 1 89 ? -30.349 3.575 44.975 1.00 90.94 89 GLU A C 1
ATOM 703 O O . GLU A 1 89 ? -30.548 2.992 46.041 1.00 90.94 89 GLU A O 1
ATOM 708 N N . ASP A 1 90 ? -31.056 4.652 44.607 1.00 91.25 90 ASP A N 1
ATOM 709 C CA . ASP A 1 90 ? -32.110 5.245 45.445 1.00 91.25 90 ASP A CA 1
ATOM 710 C C . ASP A 1 90 ? -33.227 4.234 45.750 1.00 91.25 90 ASP A C 1
ATOM 712 O O . ASP A 1 90 ? -33.660 4.097 46.895 1.00 91.25 90 ASP A O 1
ATOM 716 N N . GLU A 1 91 ? -33.652 3.453 44.751 1.00 90.25 91 GLU A N 1
ATOM 717 C CA . GLU A 1 91 ? -34.693 2.438 44.936 1.00 90.25 91 GLU A CA 1
ATOM 718 C C . GLU A 1 91 ? -34.222 1.263 45.815 1.00 90.25 91 GLU A C 1
ATOM 720 O O . GLU A 1 91 ? -34.986 0.763 46.645 1.00 90.25 91 GLU A O 1
ATOM 725 N N . LEU A 1 92 ? -32.955 0.846 45.702 1.00 90.62 92 LEU A N 1
ATOM 726 C CA . LEU A 1 92 ? -32.374 -0.178 46.578 1.00 90.62 92 LEU A CA 1
ATOM 727 C C . LEU A 1 92 ? -32.245 0.322 48.023 1.00 90.62 92 LEU A C 1
ATOM 729 O O . LEU A 1 92 ? -32.556 -0.416 48.959 1.00 90.62 92 LEU A O 1
ATOM 733 N N . PHE A 1 93 ? -31.825 1.572 48.229 1.00 91.06 93 PHE A N 1
ATOM 734 C CA . PHE A 1 93 ? -31.605 2.141 49.564 1.00 91.06 93 PHE A CA 1
ATOM 735 C C . PHE A 1 93 ? -32.888 2.398 50.354 1.00 91.06 93 PHE A C 1
ATOM 737 O O . PHE A 1 93 ? -32.835 2.462 51.583 1.00 91.06 93 PHE A O 1
ATOM 744 N N . ARG A 1 94 ? -34.050 2.446 49.691 1.00 91.19 94 ARG A N 1
ATOM 745 C CA . ARG A 1 94 ? -35.362 2.450 50.363 1.00 91.19 94 ARG A CA 1
ATOM 746 C C . ARG A 1 94 ? -35.673 1.147 51.097 1.00 91.19 94 ARG A C 1
ATOM 748 O O . ARG A 1 94 ? -36.579 1.121 51.927 1.00 91.19 94 ARG A O 1
ATOM 755 N N . GLN A 1 95 ? -34.961 0.066 50.786 1.00 90.50 95 GLN A N 1
ATOM 756 C CA . GLN A 1 95 ? -35.207 -1.267 51.325 1.00 90.50 95 GLN A CA 1
ATOM 757 C C . GLN A 1 95 ? -34.030 -1.734 52.199 1.00 90.50 95 GLN A C 1
ATOM 759 O O . GLN A 1 95 ? -32.883 -1.323 51.987 1.00 90.50 95 GLN A O 1
ATOM 764 N N . PRO A 1 96 ? -34.260 -2.623 53.183 1.00 89.75 96 PRO A N 1
ATOM 765 C CA . PRO A 1 96 ? -33.182 -3.182 53.992 1.00 89.75 96 PRO A CA 1
ATOM 766 C C . PRO A 1 96 ? -32.175 -3.965 53.135 1.00 89.75 96 PRO A C 1
ATOM 768 O O . PRO A 1 96 ? -32.560 -4.699 52.228 1.00 89.75 96 PRO A O 1
ATOM 771 N N . ARG A 1 97 ? -30.881 -3.915 53.491 1.00 84.50 97 ARG A N 1
ATOM 772 C CA . ARG A 1 97 ? -29.776 -4.577 52.752 1.00 84.50 97 ARG A CA 1
ATOM 773 C C . ARG A 1 97 ? -29.991 -6.057 5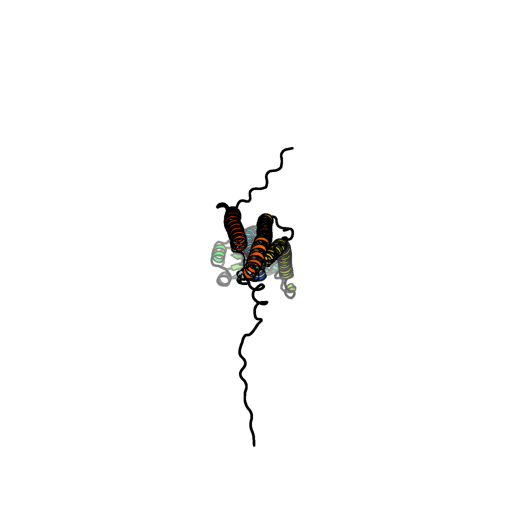2.428 1.00 84.50 97 ARG A C 1
ATOM 775 O O . ARG A 1 97 ? -29.472 -6.555 51.437 1.00 84.50 97 ARG A O 1
ATOM 782 N N . ARG A 1 98 ? -30.738 -6.779 53.267 1.00 88.00 98 ARG A N 1
ATOM 783 C CA . ARG A 1 98 ? -31.048 -8.206 53.061 1.00 88.00 98 ARG A CA 1
ATOM 784 C C . ARG A 1 98 ? -31.996 -8.443 51.885 1.00 88.00 98 ARG A C 1
ATOM 786 O O . ARG A 1 98 ? -32.000 -9.530 51.319 1.00 88.00 98 ARG A O 1
ATOM 793 N N . GLU A 1 99 ? -32.782 -7.436 51.522 1.00 91.38 99 GLU A N 1
ATOM 794 C CA . GLU A 1 99 ? -33.792 -7.513 50.469 1.00 91.38 99 GLU A CA 1
ATOM 795 C C . GLU A 1 99 ? -33.304 -6.963 49.129 1.00 91.38 99 GLU A C 1
ATOM 797 O O . GLU A 1 99 ? -33.977 -7.171 48.120 1.00 91.38 99 GLU A O 1
ATOM 802 N N . TRP A 1 100 ? -32.122 -6.333 49.081 1.00 89.94 100 TRP A N 1
ATOM 803 C CA . TRP A 1 100 ? -31.551 -5.759 47.856 1.00 89.94 100 TRP A CA 1
ATOM 804 C C . TRP A 1 100 ? -31.508 -6.770 46.711 1.00 89.94 100 TRP A C 1
ATOM 806 O O . TRP A 1 100 ? -31.876 -6.446 45.590 1.00 89.94 100 TRP A O 1
ATOM 816 N N . GLN A 1 101 ? -31.191 -8.030 47.004 1.00 89.38 101 GLN A N 1
ATOM 817 C CA . GLN A 1 101 ? -31.047 -9.068 45.981 1.00 89.38 101 GLN A CA 1
ATOM 818 C C . GLN A 1 101 ? -32.403 -9.484 45.414 1.00 89.38 101 GLN A C 1
ATOM 820 O O . GLN A 1 101 ? -32.511 -9.814 44.235 1.00 89.38 101 GLN A O 1
ATOM 825 N N . LYS A 1 102 ? -33.447 -9.463 46.248 1.00 90.00 102 LYS A N 1
ATOM 826 C CA . LYS A 1 102 ? -34.817 -9.745 45.819 1.00 90.00 102 LYS A CA 1
ATOM 827 C C . LYS A 1 102 ? -35.368 -8.574 45.006 1.00 90.00 102 LYS A C 1
ATOM 829 O O . LYS A 1 102 ? -35.918 -8.790 43.933 1.00 90.00 102 LYS A O 1
ATOM 834 N N . ARG A 1 103 ? -35.154 -7.345 45.477 1.00 90.31 103 ARG A N 1
ATOM 835 C CA . ARG A 1 103 ? -35.596 -6.124 44.795 1.00 90.31 103 ARG A CA 1
ATOM 836 C C . ARG A 1 103 ? -34.893 -5.894 43.470 1.00 90.31 103 ARG A C 1
ATOM 838 O O . ARG A 1 103 ? -35.552 -5.548 42.500 1.00 90.31 103 ARG A O 1
ATOM 845 N N . LEU A 1 104 ? -33.593 -6.167 43.390 1.00 90.94 104 LEU A N 1
ATOM 846 C CA . LEU A 1 104 ? -32.863 -6.076 42.132 1.00 90.94 104 LEU A CA 1
ATOM 847 C C . LEU A 1 104 ? -33.428 -7.039 41.087 1.00 90.94 104 LEU A C 1
ATOM 849 O O . LEU A 1 104 ? -33.548 -6.645 39.938 1.00 90.94 104 LEU A O 1
ATOM 853 N N . LYS A 1 105 ? -33.837 -8.256 41.474 1.00 89.12 105 LYS A N 1
ATOM 854 C CA . LYS A 1 105 ? -34.498 -9.195 40.551 1.00 89.12 105 LYS A CA 1
ATOM 855 C C . LYS A 1 105 ? -35.832 -8.665 40.022 1.00 89.12 105 LYS A C 1
ATOM 857 O O . LYS A 1 105 ? -36.113 -8.833 38.848 1.00 89.12 105 LYS A O 1
ATOM 862 N N . GLU A 1 106 ? -36.631 -8.003 40.858 1.00 89.31 106 GLU A N 1
ATOM 863 C CA . GLU A 1 106 ? -37.892 -7.374 40.420 1.00 89.31 106 GLU A CA 1
ATOM 864 C C . GLU A 1 106 ? -37.656 -6.203 39.449 1.00 89.31 106 GLU A C 1
ATOM 866 O O . GLU A 1 106 ? -38.501 -5.896 38.607 1.00 89.31 106 GLU A O 1
ATOM 871 N N . ILE A 1 107 ? -36.518 -5.520 39.589 1.00 89.00 107 ILE A N 1
ATOM 872 C CA . ILE A 1 107 ? -36.115 -4.410 38.725 1.00 89.00 107 ILE A CA 1
ATOM 873 C C . ILE A 1 107 ? -35.450 -4.927 37.436 1.00 89.00 107 ILE A C 1
ATOM 875 O O . ILE A 1 107 ? -35.676 -4.334 36.384 1.00 89.00 107 ILE A O 1
ATOM 879 N N . ASP A 1 108 ? -34.686 -6.025 37.497 1.00 87.12 108 ASP A N 1
ATOM 880 C CA . ASP A 1 108 ? -33.999 -6.674 36.363 1.00 87.12 108 ASP A CA 1
ATOM 881 C C . ASP A 1 108 ? -34.958 -6.935 35.197 1.00 87.12 108 ASP A C 1
ATOM 883 O O . ASP A 1 108 ? -34.633 -6.626 34.055 1.00 87.12 108 ASP A O 1
ATOM 887 N N . ASP A 1 109 ? -36.181 -7.388 35.489 1.00 85.19 109 ASP A N 1
ATOM 888 C CA . ASP A 1 109 ? -37.207 -7.689 34.480 1.00 85.19 109 ASP A CA 1
ATOM 889 C C . ASP A 1 109 ? -37.665 -6.462 33.668 1.00 85.19 109 ASP A C 1
ATOM 891 O O . ASP A 1 109 ? -38.272 -6.604 32.605 1.00 85.19 109 ASP A O 1
ATOM 895 N N . LYS A 1 110 ? -37.383 -5.242 34.143 1.00 87.25 110 LYS A N 1
ATOM 896 C CA . LYS A 1 110 ? -37.720 -3.992 33.442 1.00 87.25 110 LYS A CA 1
ATOM 897 C C . LYS A 1 110 ? -36.627 -3.536 32.478 1.00 87.25 110 LYS A C 1
ATOM 899 O O . LYS A 1 110 ? -36.872 -2.626 31.686 1.00 87.25 110 LYS A O 1
ATOM 904 N N . PHE A 1 111 ? -35.435 -4.126 32.546 1.00 84.88 111 PHE A N 1
ATOM 905 C CA . PHE A 1 111 ? -34.284 -3.728 31.747 1.00 84.88 111 PHE A CA 1
ATOM 906 C C . PHE A 1 111 ? -33.948 -4.770 30.679 1.00 84.88 111 PHE A C 1
ATOM 908 O O . PHE A 1 111 ? -34.101 -5.972 30.857 1.00 84.88 111 PHE A O 1
ATOM 915 N N . SER A 1 112 ? -33.451 -4.297 29.534 1.00 81.81 112 SER A N 1
ATOM 916 C CA . SER A 1 112 ? -32.980 -5.171 28.447 1.00 81.81 112 SER A CA 1
ATOM 917 C C . SER A 1 112 ? -31.582 -5.752 28.695 1.00 81.81 112 SER A C 1
ATOM 919 O O . SER A 1 112 ? -31.095 -6.539 27.891 1.00 81.81 112 SER A O 1
ATOM 921 N N . TYR A 1 113 ? -30.932 -5.353 29.787 1.00 83.06 113 TYR A N 1
ATOM 922 C CA . TYR A 1 113 ? -29.617 -5.806 30.229 1.00 83.06 113 TYR A CA 1
ATOM 923 C C . TYR A 1 113 ? -29.724 -6.382 31.637 1.00 83.06 113 TYR A C 1
ATOM 925 O O . TYR A 1 113 ? -30.628 -6.022 32.388 1.00 83.06 113 TYR A O 1
ATOM 933 N N . LYS A 1 114 ? -28.785 -7.259 32.002 1.00 86.38 114 LYS A N 1
ATOM 934 C CA . LYS A 1 114 ? -28.793 -7.896 33.316 1.00 86.38 114 LYS A CA 1
ATOM 935 C C . LYS A 1 114 ? -28.246 -6.982 34.407 1.00 86.38 114 LYS A C 1
ATOM 937 O O . LYS A 1 114 ? -27.238 -6.296 34.228 1.00 86.38 114 LYS A O 1
ATOM 942 N N . LEU A 1 115 ? -28.929 -7.006 35.542 1.00 90.44 115 LEU A N 1
ATOM 943 C CA . LEU A 1 115 ? -28.547 -6.383 36.794 1.00 90.44 115 LEU A CA 1
ATOM 944 C C . LEU A 1 115 ? -28.142 -7.467 37.792 1.00 90.44 115 LEU A C 1
ATOM 946 O O . LEU A 1 115 ? -28.857 -8.443 38.024 1.00 90.44 115 LEU A O 1
ATOM 950 N N . GLY A 1 116 ? -26.984 -7.288 38.415 1.00 90.88 116 GLY A N 1
ATOM 951 C CA . GLY A 1 116 ? -26.475 -8.194 39.439 1.00 90.88 116 GLY A CA 1
ATOM 952 C C . GLY A 1 116 ? -25.860 -7.433 40.600 1.00 90.88 116 GLY A C 1
ATOM 953 O O . GLY A 1 116 ? -25.468 -6.282 40.458 1.00 90.88 116 GLY A O 1
ATOM 954 N N . ILE A 1 117 ? -25.747 -8.082 41.756 1.00 91.38 117 ILE A N 1
ATOM 955 C CA . ILE A 1 117 ? -24.921 -7.584 42.856 1.00 91.38 117 ILE A CA 1
ATOM 956 C C . ILE A 1 117 ? -23.852 -8.624 43.144 1.00 91.38 117 ILE A C 1
ATOM 958 O O . ILE A 1 117 ? -24.157 -9.797 43.366 1.00 91.38 117 ILE A O 1
ATOM 962 N N . VAL A 1 118 ? -22.605 -8.173 43.152 1.00 91.44 118 VAL A N 1
ATOM 963 C CA . VAL A 1 118 ? -21.432 -8.991 43.460 1.00 91.44 118 VAL A CA 1
ATOM 964 C C . VAL A 1 118 ? -20.638 -8.362 44.592 1.00 91.44 118 VAL A C 1
ATOM 966 O O . VAL A 1 118 ? -20.779 -7.178 44.905 1.00 91.44 118 VAL A O 1
ATOM 969 N N . GLU A 1 119 ? -19.792 -9.161 45.227 1.00 90.75 119 GLU A N 1
ATOM 970 C CA . GLU A 1 119 ? -18.887 -8.647 46.246 1.00 90.75 119 GLU A CA 1
ATOM 971 C C . GLU A 1 119 ? -17.684 -7.963 45.608 1.00 90.75 119 GLU A C 1
ATOM 973 O O . GLU A 1 119 ? -17.084 -8.481 44.663 1.00 90.75 119 GLU A O 1
ATOM 978 N N . ARG A 1 120 ? -17.272 -6.832 46.183 1.00 89.50 120 ARG A N 1
ATOM 979 C CA . ARG A 1 120 ? -16.131 -6.044 45.716 1.00 89.50 120 ARG A CA 1
ATOM 980 C C . ARG A 1 120 ? -14.854 -6.878 45.568 1.00 89.50 120 ARG A C 1
ATOM 982 O O . ARG A 1 120 ? -14.152 -6.700 44.579 1.00 89.50 120 ARG A O 1
ATOM 989 N N . MET A 1 121 ? -14.586 -7.807 46.489 1.00 86.75 121 MET A N 1
ATOM 990 C CA . MET A 1 121 ? -13.392 -8.671 46.459 1.00 86.75 121 MET A CA 1
ATOM 991 C C . MET A 1 121 ? -13.377 -9.650 45.279 1.00 86.75 121 MET A C 1
ATOM 993 O O . MET A 1 121 ? -12.311 -10.020 44.795 1.00 86.75 121 MET A O 1
ATOM 997 N N . SER A 1 122 ? -14.548 -10.059 44.776 1.00 87.56 122 SER A N 1
ATOM 998 C CA . SER A 1 122 ? -14.618 -10.950 43.609 1.00 87.56 122 SER A CA 1
ATOM 999 C C . SER A 1 122 ? -14.117 -10.272 42.327 1.00 87.56 122 SER A C 1
ATOM 1001 O O . SER A 1 122 ? -13.662 -10.949 41.405 1.00 87.56 122 SER A O 1
ATOM 1003 N N . LEU A 1 123 ? -14.128 -8.934 42.301 1.00 85.75 123 LEU A N 1
ATOM 1004 C CA . LEU A 1 123 ? -13.760 -8.133 41.139 1.00 85.75 123 LEU A CA 1
ATOM 1005 C C . LEU A 1 123 ? -12.259 -7.851 41.031 1.00 85.75 123 LEU A C 1
ATOM 1007 O O . LEU A 1 123 ? -11.817 -7.452 39.958 1.00 85.75 123 LEU A O 1
ATOM 1011 N N . ASP A 1 124 ? -11.454 -8.114 42.067 1.00 83.38 124 ASP A N 1
ATOM 1012 C CA . ASP A 1 124 ? -10.000 -7.859 42.030 1.00 83.38 124 ASP A CA 1
ATOM 1013 C C . ASP A 1 124 ? -9.269 -8.687 40.961 1.00 83.38 124 ASP A C 1
ATOM 1015 O O . ASP A 1 124 ? -8.192 -8.310 40.507 1.00 83.38 124 ASP A O 1
ATOM 1019 N N . ARG A 1 125 ? -9.849 -9.820 40.540 1.00 82.56 125 ARG A N 1
ATOM 1020 C CA . ARG A 1 125 ? -9.317 -10.656 39.449 1.00 82.56 125 ARG A CA 1
ATOM 1021 C C . ARG A 1 125 ? -9.867 -10.292 38.072 1.00 82.56 125 ARG A C 1
ATOM 1023 O O . ARG A 1 125 ? -9.303 -10.732 37.076 1.00 82.56 125 ARG A O 1
ATOM 1030 N N . MET A 1 126 ? -10.978 -9.560 38.019 1.00 80.12 126 MET A N 1
ATOM 1031 C CA . MET A 1 126 ? -11.678 -9.228 36.774 1.00 80.12 126 MET A CA 1
ATOM 1032 C C . MET A 1 126 ? -11.344 -7.814 36.297 1.00 80.12 126 MET A C 1
ATOM 1034 O O . MET A 1 126 ? -11.308 -7.568 35.099 1.00 80.12 126 MET A O 1
ATOM 1038 N N . LEU A 1 127 ? -11.071 -6.897 37.227 1.00 84.62 127 LEU A N 1
ATOM 1039 C CA . LEU A 1 127 ? -10.780 -5.499 36.942 1.00 84.62 127 LEU A CA 1
ATOM 1040 C C . LEU A 1 127 ? -9.281 -5.205 37.007 1.00 84.62 127 LEU A C 1
ATOM 1042 O O . LEU A 1 127 ? -8.532 -5.746 37.817 1.00 84.62 127 LEU A O 1
ATOM 1046 N N . THR A 1 128 ? -8.849 -4.274 36.164 1.00 87.25 128 THR A N 1
ATOM 1047 C CA . THR A 1 128 ? -7.505 -3.695 36.210 1.00 87.25 128 THR A CA 1
ATOM 1048 C C . THR A 1 128 ? -7.331 -2.790 37.440 1.00 87.25 128 THR A C 1
ATOM 1050 O O . THR A 1 128 ? -8.314 -2.248 37.958 1.00 87.25 128 THR A O 1
ATOM 1053 N N . PRO A 1 129 ? -6.085 -2.531 37.885 1.00 87.19 129 PRO A N 1
ATOM 1054 C CA . PRO A 1 129 ? -5.830 -1.676 39.048 1.00 87.19 129 PRO A CA 1
ATOM 1055 C C . PRO A 1 129 ? -6.451 -0.276 38.937 1.00 87.19 129 PRO A C 1
ATOM 1057 O O . PRO A 1 129 ? -6.956 0.265 39.917 1.00 87.19 129 PRO A O 1
ATOM 1060 N N . SER A 1 130 ? -6.466 0.314 37.739 1.00 85.75 130 SER A N 1
ATOM 1061 C CA . SER A 1 130 ? -7.058 1.636 37.508 1.00 85.75 130 SER A CA 1
ATOM 1062 C C . SER A 1 130 ? -8.588 1.627 37.608 1.00 85.75 130 SER A C 1
ATOM 1064 O O . SER A 1 130 ? -9.172 2.583 38.115 1.00 85.75 130 SER A O 1
ATOM 1066 N N . GLN A 1 131 ? -9.247 0.554 37.162 1.00 88.00 131 GLN A N 1
ATOM 1067 C CA . GLN A 1 131 ? -10.696 0.365 37.304 1.00 88.00 131 GLN A CA 1
ATOM 1068 C C . GLN A 1 131 ? -11.088 0.13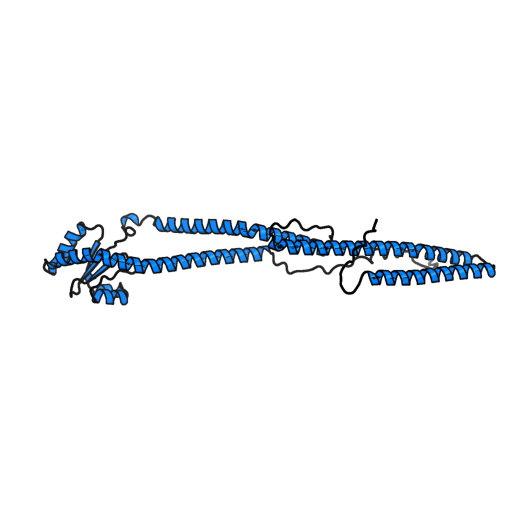9 38.767 1.00 88.00 131 GLN A C 1
ATOM 1070 O O . GLN A 1 131 ? -12.058 0.729 39.229 1.00 88.00 131 GLN A O 1
ATOM 1075 N N . VAL A 1 132 ? -10.302 -0.650 39.503 1.00 88.06 132 VAL A N 1
ATOM 1076 C CA . VAL A 1 132 ? -10.452 -0.864 40.950 1.00 88.06 132 VAL A CA 1
ATOM 1077 C C . VAL A 1 132 ? -10.407 0.463 41.709 1.00 88.06 132 VAL A C 1
ATOM 1079 O O . VAL A 1 132 ? -11.324 0.758 42.470 1.00 88.06 132 VAL A O 1
ATOM 1082 N N . ILE A 1 133 ? -9.402 1.302 41.444 1.00 88.19 133 ILE A N 1
ATOM 1083 C CA . ILE A 1 133 ? -9.273 2.618 42.089 1.00 88.19 133 ILE A CA 1
ATOM 1084 C C . ILE A 1 133 ? -10.493 3.502 41.786 1.00 88.19 133 ILE A C 1
ATOM 1086 O O . ILE A 1 133 ? -11.022 4.149 42.689 1.00 88.19 133 ILE A O 1
ATOM 1090 N N . LYS A 1 134 ? -10.971 3.513 40.533 1.00 87.75 134 LYS A N 1
ATOM 1091 C CA . LYS A 1 134 ? -12.182 4.259 40.144 1.00 87.75 134 LYS A CA 1
ATOM 1092 C C . LYS A 1 134 ? -13.428 3.752 40.875 1.00 87.75 134 LYS A C 1
ATOM 1094 O O . LYS A 1 134 ? -14.215 4.561 41.357 1.00 87.75 134 LYS A O 1
ATOM 1099 N N . LEU A 1 135 ? -13.580 2.433 40.979 1.00 89.62 135 LEU A N 1
ATOM 1100 C CA . LEU A 1 135 ? -14.701 1.792 41.663 1.00 89.62 135 LEU A CA 1
ATOM 1101 C C . LEU A 1 135 ? -14.699 2.093 43.167 1.00 89.62 135 LEU A C 1
ATOM 1103 O O . LEU A 1 135 ? -15.741 2.394 43.746 1.00 89.62 135 LEU A O 1
ATOM 1107 N N . ASP A 1 136 ? -13.526 2.046 43.799 1.00 88.06 136 ASP A N 1
ATOM 1108 C CA . ASP A 1 136 ? -13.374 2.324 45.229 1.00 88.06 136 ASP A CA 1
ATOM 1109 C C . ASP A 1 136 ? -13.597 3.801 45.563 1.00 88.06 136 ASP A C 1
ATOM 1111 O O . ASP A 1 136 ? -14.089 4.106 46.651 1.00 88.06 136 ASP A O 1
ATOM 1115 N N . ALA A 1 137 ? -13.327 4.698 44.609 1.00 88.44 137 ALA A N 1
ATOM 1116 C CA . ALA A 1 137 ? -13.683 6.113 44.676 1.00 88.44 137 ALA A CA 1
ATOM 1117 C C . ALA A 1 137 ? -15.192 6.386 44.478 1.00 88.44 137 ALA A C 1
ATOM 1119 O O . ALA A 1 137 ? -15.612 7.539 44.549 1.00 88.44 137 ALA A O 1
ATOM 1120 N N . GLY A 1 138 ? -16.005 5.351 44.229 1.00 85.62 138 GLY A N 1
ATOM 1121 C CA . GLY A 1 138 ? -17.447 5.470 43.990 1.00 85.62 138 GLY A CA 1
ATOM 1122 C C . GLY A 1 138 ? -17.814 5.881 42.562 1.00 85.62 138 GLY A C 1
ATOM 1123 O O . GLY A 1 138 ? -18.973 6.186 42.291 1.00 85.62 138 GLY A O 1
ATOM 1124 N N . ASP A 1 139 ? -16.857 5.897 41.630 1.00 88.81 139 ASP A N 1
ATOM 1125 C CA . ASP A 1 139 ? -17.146 6.123 40.216 1.00 88.81 139 ASP A CA 1
ATOM 1126 C C . ASP A 1 139 ? -17.478 4.800 39.505 1.00 88.81 139 ASP A C 1
ATOM 1128 O O . ASP A 1 139 ? -17.257 3.704 40.022 1.00 88.81 139 ASP A O 1
ATOM 1132 N N . ILE A 1 140 ? -18.037 4.886 38.300 1.00 90.06 140 ILE A N 1
ATOM 1133 C CA . ILE A 1 140 ? -18.400 3.699 37.518 1.00 90.06 140 ILE A CA 1
ATOM 1134 C C . ILE A 1 140 ? -17.136 3.145 36.851 1.00 90.06 140 ILE A C 1
ATOM 1136 O O . ILE A 1 140 ? -16.458 3.838 36.082 1.00 90.06 140 ILE A O 1
ATOM 1140 N N . ALA A 1 141 ? -16.806 1.890 37.131 1.00 89.69 141 ALA A N 1
ATOM 1141 C CA . ALA A 1 141 ? -15.764 1.156 36.427 1.00 89.69 141 ALA A CA 1
ATOM 1142 C C . ALA A 1 141 ? -16.393 0.375 35.270 1.00 89.69 141 ALA A C 1
ATOM 1144 O O . ALA A 1 141 ? -17.398 -0.297 35.450 1.00 89.69 141 ALA A O 1
ATOM 1145 N N . ILE A 1 142 ? -15.814 0.471 34.078 1.00 87.00 142 ILE A N 1
ATOM 1146 C CA . ILE A 1 142 ? -16.278 -0.250 32.887 1.00 87.00 142 ILE A CA 1
ATOM 1147 C C . ILE A 1 142 ? -15.246 -1.332 32.597 1.00 87.00 142 ILE A C 1
ATOM 1149 O O . ILE A 1 142 ? -14.055 -1.047 32.716 1.00 87.00 142 ILE A O 1
ATOM 1153 N N . ASP A 1 143 ? -15.685 -2.547 32.274 1.00 84.25 143 ASP A N 1
ATOM 1154 C CA . ASP A 1 143 ? -14.817 -3.669 31.904 1.00 84.25 143 ASP A CA 1
ATOM 1155 C C . ASP A 1 143 ? -13.991 -3.392 30.630 1.00 84.25 143 ASP A C 1
ATOM 1157 O O . ASP A 1 143 ? -14.300 -2.483 29.865 1.00 84.25 143 ASP A O 1
ATOM 1161 N N . HIS A 1 144 ? -12.950 -4.191 30.372 1.00 73.50 144 HIS A N 1
ATOM 1162 C CA . HIS A 1 144 ? -12.099 -4.060 29.182 1.00 73.50 144 HIS A CA 1
ATOM 1163 C C . HIS A 1 144 ? -12.881 -4.139 27.863 1.00 73.50 144 HIS A C 1
ATOM 1165 O O . HIS A 1 144 ? -12.538 -3.446 26.902 1.00 73.50 144 HIS A O 1
ATOM 1171 N N . ASP A 1 145 ? -13.923 -4.972 27.829 1.00 70.12 145 ASP A N 1
ATOM 1172 C CA . ASP A 1 145 ? -14.778 -5.150 26.655 1.00 70.12 145 ASP A CA 1
ATOM 1173 C C . ASP A 1 145 ? -15.769 -3.982 26.467 1.00 70.12 145 ASP A C 1
ATOM 1175 O O . ASP A 1 145 ? -16.385 -3.878 25.413 1.00 70.12 145 ASP A O 1
ATOM 1179 N N . GLY A 1 146 ? -15.927 -3.083 27.451 1.00 74.12 146 GLY A N 1
ATOM 1180 C CA . GLY A 1 146 ? -16.904 -1.983 27.395 1.00 74.12 146 GLY A CA 1
ATOM 1181 C C . GLY A 1 146 ? -18.351 -2.407 27.681 1.00 74.12 146 GLY A C 1
ATOM 1182 O O . GLY A 1 146 ? -19.249 -1.568 27.738 1.00 74.12 146 GLY A O 1
ATOM 1183 N N . ASP A 1 147 ? -18.581 -3.705 27.884 1.00 79.44 147 ASP A N 1
ATOM 1184 C CA . ASP A 1 147 ? -19.919 -4.296 27.930 1.00 79.44 147 ASP A CA 1
ATOM 1185 C C . ASP A 1 147 ? -20.554 -4.258 29.321 1.00 79.44 147 ASP A C 1
ATOM 1187 O O . ASP A 1 147 ? -21.779 -4.222 29.440 1.00 79.44 147 ASP A O 1
ATOM 1191 N N . ILE A 1 148 ? -19.740 -4.317 30.375 1.00 87.31 148 ILE A N 1
ATOM 1192 C CA . ILE A 1 148 ? -20.205 -4.444 31.757 1.00 87.31 148 ILE A CA 1
ATOM 1193 C C . ILE A 1 148 ? -19.715 -3.250 32.560 1.00 87.31 148 ILE A C 1
ATOM 1195 O O . ILE A 1 148 ? -18.535 -2.897 32.533 1.00 87.31 148 ILE A O 1
ATOM 1199 N N . MET A 1 149 ? -20.635 -2.650 33.303 1.00 90.00 149 MET A N 1
ATOM 1200 C CA . MET A 1 149 ? -20.363 -1.558 34.220 1.00 90.00 149 MET A CA 1
ATOM 1201 C C . MET A 1 149 ? -20.505 -2.027 35.660 1.00 90.00 149 MET A C 1
ATOM 1203 O O . MET A 1 149 ? -21.434 -2.749 36.015 1.00 90.00 149 MET A O 1
ATOM 1207 N N . TYR A 1 150 ? -19.590 -1.564 36.494 1.00 91.50 150 TYR A N 1
ATOM 1208 C CA . TYR A 1 150 ? -19.511 -1.847 37.912 1.00 91.50 150 TYR A CA 1
ATOM 1209 C C . TYR A 1 150 ? -19.633 -0.539 38.672 1.00 91.50 150 TYR A C 1
ATOM 1211 O O . TYR A 1 150 ? -18.903 0.419 38.407 1.00 91.50 150 TYR A O 1
ATOM 1219 N N . HIS A 1 151 ? -20.540 -0.503 39.637 1.00 92.69 151 HIS A N 1
ATOM 1220 C CA . HIS A 1 151 ? -20.724 0.649 40.501 1.00 92.69 151 HIS A CA 1
ATOM 1221 C C . HIS A 1 151 ? -20.882 0.210 41.949 1.00 92.69 151 HIS A C 1
ATOM 1223 O O . HIS A 1 151 ? -21.676 -0.675 42.263 1.00 92.69 151 HIS A O 1
ATOM 1229 N N . ARG A 1 152 ? -20.102 0.803 42.847 1.00 92.44 152 ARG A N 1
ATOM 1230 C CA . ARG A 1 152 ? -20.145 0.465 44.267 1.00 92.44 152 ARG A CA 1
ATOM 1231 C C . ARG A 1 152 ? -21.381 1.092 44.911 1.00 92.44 152 ARG A C 1
ATOM 1233 O O . ARG A 1 152 ? -21.585 2.288 44.777 1.00 92.44 152 ARG A O 1
ATOM 1240 N N . LEU A 1 153 ? -22.168 0.292 45.633 1.00 90.25 153 LEU A N 1
ATOM 1241 C CA . LEU A 1 153 ? -23.377 0.763 46.316 1.00 90.25 153 LEU A CA 1
ATOM 1242 C C . LEU A 1 153 ? -22.995 1.454 47.634 1.00 90.25 153 LEU A C 1
ATOM 1244 O O . LEU A 1 153 ? -22.718 0.786 48.643 1.00 90.25 153 LEU A O 1
ATOM 1248 N N . GLY A 1 154 ? -22.956 2.788 47.627 1.00 85.12 154 GLY A N 1
ATOM 1249 C CA . GLY A 1 154 ? -22.511 3.611 48.753 1.00 85.12 154 GLY A CA 1
ATOM 1250 C C . GLY A 1 154 ? -21.144 3.187 49.314 1.00 85.12 154 GLY A C 1
ATOM 1251 O O . GLY A 1 154 ? -20.184 2.947 48.587 1.00 85.12 154 GLY A O 1
ATOM 1252 N N . THR A 1 155 ? -21.043 3.048 50.640 1.00 81.50 155 THR A N 1
ATOM 1253 C CA . THR A 1 155 ? -19.820 2.577 51.328 1.00 81.50 155 THR A CA 1
ATOM 1254 C C . THR A 1 155 ? -19.769 1.060 51.528 1.00 81.50 155 THR A C 1
ATOM 1256 O O . THR A 1 155 ? -18.856 0.543 52.177 1.00 81.50 155 THR A O 1
ATOM 1259 N N . SER A 1 156 ? -20.741 0.316 50.992 1.00 84.19 156 SER A N 1
ATOM 1260 C CA . SER A 1 156 ? -20.833 -1.130 51.203 1.00 84.19 156 SER A CA 1
ATOM 1261 C C . SER A 1 156 ? -19.746 -1.902 50.443 1.00 84.19 156 SER A C 1
ATOM 1263 O O . SER A 1 156 ? -19.044 -1.357 49.591 1.00 84.19 156 SER A O 1
ATOM 1265 N N . SER A 1 157 ? -19.585 -3.187 50.759 1.00 86.81 157 SER A N 1
ATOM 1266 C CA . SER A 1 157 ? -18.762 -4.120 49.978 1.00 86.81 157 SER A CA 1
ATOM 1267 C C . SER A 1 157 ? -19.485 -4.651 48.735 1.00 86.81 157 SER A C 1
ATOM 1269 O O . SER A 1 157 ? -18.929 -5.486 48.024 1.00 86.81 157 SER A O 1
ATOM 1271 N N . GLN A 1 158 ? -20.717 -4.203 48.478 1.00 90.25 158 GLN A N 1
ATOM 1272 C CA . GLN A 1 158 ? -21.529 -4.665 47.363 1.00 90.25 158 GLN A CA 1
ATOM 1273 C C . GLN A 1 158 ? -21.373 -3.742 46.159 1.00 90.25 158 GLN A C 1
ATOM 1275 O O . GLN A 1 158 ? -21.348 -2.514 46.274 1.00 90.25 158 GLN A O 1
ATOM 1280 N N . VAL A 1 159 ? -21.266 -4.364 44.993 1.00 91.81 159 VAL A N 1
ATOM 1281 C CA . VAL A 1 159 ? -21.088 -3.694 43.712 1.00 91.81 159 VAL A CA 1
ATOM 1282 C C . VAL A 1 159 ? -22.237 -4.100 42.806 1.00 91.81 159 VAL A C 1
ATOM 1284 O O . VAL A 1 159 ? -22.464 -5.288 42.576 1.00 91.81 159 VAL A O 1
ATOM 1287 N N . LEU A 1 160 ? -22.958 -3.101 42.309 1.00 92.81 160 LEU A N 1
ATOM 1288 C CA . LEU A 1 160 ? -23.943 -3.247 41.255 1.00 92.81 160 LEU A CA 1
ATOM 1289 C C . LEU A 1 160 ? -23.220 -3.519 39.934 1.00 92.81 160 LEU A C 1
ATOM 1291 O O . LEU A 1 160 ? -22.337 -2.764 39.526 1.00 92.81 160 LEU A O 1
ATOM 1295 N N . VAL A 1 161 ? -23.620 -4.596 39.278 1.00 92.56 161 VAL A N 1
ATOM 1296 C CA . VAL A 1 161 ? -23.184 -5.005 37.948 1.00 92.56 161 VAL A CA 1
ATOM 1297 C C . VAL A 1 161 ? -24.308 -4.682 36.978 1.00 92.56 161 VAL A C 1
ATOM 1299 O O . VAL A 1 161 ? -25.440 -5.117 37.186 1.00 92.56 161 VAL A O 1
ATOM 1302 N N . VAL A 1 162 ? -23.993 -3.928 35.932 1.00 90.00 162 VAL A N 1
ATOM 1303 C CA . VAL A 1 162 ? -24.927 -3.536 34.877 1.00 90.00 162 VAL A CA 1
ATOM 1304 C C . VAL A 1 162 ? -24.348 -3.980 33.543 1.00 90.00 162 VAL A C 1
ATOM 1306 O O . VAL A 1 162 ? -23.340 -3.441 33.092 1.00 90.00 162 VAL A O 1
ATOM 1309 N N . GLY A 1 163 ? -24.964 -4.975 32.913 1.00 84.12 163 GLY A N 1
ATOM 1310 C CA . GLY A 1 163 ? -24.544 -5.461 31.604 1.00 84.12 163 GLY A CA 1
ATOM 1311 C C . GLY A 1 163 ? -24.787 -6.957 31.400 1.00 84.12 163 GLY A C 1
ATOM 1312 O O . GLY A 1 163 ? -25.229 -7.650 32.315 1.00 84.12 163 GLY A O 1
ATOM 1313 N N . PRO A 1 164 ? -24.502 -7.482 30.199 1.00 81.81 164 PRO A N 1
ATOM 1314 C CA . PRO A 1 164 ? -23.854 -6.792 29.083 1.00 81.81 164 PRO A CA 1
ATOM 1315 C C . PRO A 1 164 ? -24.772 -5.758 28.403 1.00 81.81 164 PRO A C 1
ATOM 1317 O O . PRO A 1 164 ? -25.939 -6.036 28.140 1.00 81.81 164 PRO A O 1
ATOM 1320 N N . LEU A 1 165 ? -24.244 -4.560 28.139 1.00 73.62 165 LEU A N 1
ATOM 1321 C CA . LEU A 1 165 ? -24.930 -3.456 27.447 1.00 73.62 165 LEU A CA 1
ATOM 1322 C C . LEU A 1 165 ? -24.820 -3.562 25.917 1.00 73.62 165 LEU A C 1
ATOM 1324 O O . LEU A 1 165 ? -25.604 -2.946 25.196 1.00 73.62 165 LEU A O 1
ATOM 1328 N N . ALA A 1 166 ? -23.869 -4.348 25.407 1.00 61.22 166 ALA A N 1
ATOM 1329 C CA . ALA A 1 166 ? -23.740 -4.600 23.981 1.00 61.22 166 ALA A CA 1
ATOM 1330 C C . ALA A 1 166 ? -24.742 -5.660 23.502 1.00 61.22 166 ALA A C 1
ATOM 1332 O O . ALA A 1 166 ? -24.790 -6.783 24.004 1.00 61.22 166 ALA A O 1
ATOM 1333 N N . ALA A 1 167 ? -25.468 -5.338 22.428 1.00 53.47 167 ALA A N 1
ATOM 1334 C CA . ALA A 1 167 ? -26.366 -6.262 21.726 1.00 53.47 167 ALA A CA 1
ATOM 1335 C C . ALA A 1 167 ? -25.655 -7.517 21.163 1.00 53.47 167 ALA A C 1
ATOM 1337 O O . ALA A 1 167 ? -26.305 -8.493 20.794 1.00 53.47 167 ALA A O 1
ATOM 1338 N N . ASN A 1 168 ? -24.318 -7.508 21.106 1.00 51.41 168 ASN A N 1
ATOM 1339 C CA . ASN A 1 168 ? -23.489 -8.502 20.420 1.00 51.41 168 ASN A CA 1
ATOM 1340 C C . ASN A 1 168 ? -23.272 -9.810 21.210 1.00 51.41 168 ASN A C 1
ATOM 1342 O O . ASN A 1 168 ? -22.596 -10.720 20.735 1.00 51.41 168 ASN A O 1
ATOM 1346 N N . ARG A 1 169 ? -23.820 -9.925 22.429 1.00 51.25 169 ARG A N 1
ATOM 1347 C CA . ARG A 1 169 ? -23.557 -11.062 23.331 1.00 51.25 169 ARG A CA 1
ATOM 1348 C C . ARG A 1 169 ? -24.812 -11.707 23.923 1.00 51.25 169 ARG A C 1
ATOM 1350 O O . ARG A 1 169 ? -24.707 -12.446 24.900 1.00 51.25 169 ARG A O 1
ATOM 1357 N N . ASN A 1 170 ? -25.982 -11.492 23.315 1.00 51.19 170 ASN A N 1
ATOM 1358 C CA . ASN A 1 170 ? -27.157 -12.316 23.605 1.00 51.19 170 ASN A CA 1
ATOM 1359 C C . ASN A 1 170 ? -26.840 -13.785 23.251 1.00 51.19 170 ASN A C 1
ATOM 1361 O O . ASN A 1 170 ? -26.527 -14.070 22.091 1.00 51.19 170 ASN A O 1
ATOM 1365 N N . PRO A 1 171 ? -26.909 -14.731 24.209 1.00 52.44 171 PRO A N 1
ATOM 1366 C CA . PRO A 1 171 ? -26.509 -16.123 23.990 1.00 52.44 171 PRO A CA 1
ATOM 1367 C C . PRO A 1 171 ? -27.339 -16.840 22.914 1.00 52.44 171 PRO A C 1
ATOM 1369 O O . PRO A 1 171 ? -26.858 -17.819 22.352 1.00 52.44 171 PRO A O 1
ATOM 1372 N N . GLU A 1 172 ? -28.522 -16.327 22.561 1.00 52.69 172 GLU A N 1
ATOM 1373 C CA . GLU A 1 172 ? -29.357 -16.871 21.479 1.00 52.69 172 GLU A CA 1
ATOM 1374 C C . GLU A 1 172 ? -28.838 -16.575 20.058 1.00 52.69 172 GLU A C 1
ATOM 1376 O O . GLU A 1 172 ? -29.220 -17.259 19.113 1.00 52.69 172 GLU A O 1
ATOM 1381 N N . LEU A 1 173 ? -27.932 -15.603 19.875 1.00 52.50 173 LEU A N 1
ATOM 1382 C CA . LEU A 1 173 ? -27.334 -15.285 18.564 1.00 52.50 173 LEU A CA 1
ATOM 1383 C C . LEU A 1 173 ? -25.958 -15.944 18.334 1.00 52.50 173 LEU A C 1
ATOM 1385 O O . LEU A 1 173 ? -25.346 -15.749 17.282 1.00 52.50 173 LEU A O 1
ATOM 1389 N N . LYS A 1 174 ? -25.471 -16.740 19.293 1.00 51.72 174 LYS A N 1
ATOM 1390 C CA . LYS A 1 174 ? -24.091 -17.258 19.365 1.00 51.72 174 LYS A CA 1
ATOM 1391 C C . LYS A 1 174 ? -23.710 -18.256 18.256 1.00 51.72 174 LYS A C 1
ATOM 1393 O O . LYS A 1 174 ? -22.524 -18.420 17.978 1.00 51.72 174 LYS A O 1
ATOM 1398 N N . ASP A 1 175 ? -24.682 -18.873 17.585 1.00 55.22 175 ASP A N 1
ATOM 1399 C CA . ASP A 1 175 ? -24.434 -19.977 16.641 1.00 55.22 175 ASP A CA 1
ATOM 1400 C C . ASP A 1 175 ? -24.160 -19.559 15.188 1.00 55.22 175 ASP A C 1
ATOM 1402 O O . ASP A 1 175 ? -23.882 -20.399 14.329 1.00 55.22 175 ASP A O 1
ATOM 1406 N N . ARG A 1 176 ? -24.172 -18.261 14.872 1.00 55.66 176 ARG A N 1
ATOM 1407 C CA . ARG A 1 176 ? -23.728 -17.772 13.561 1.00 55.66 176 ARG A CA 1
ATOM 1408 C C . ARG A 1 176 ? -22.486 -16.929 13.770 1.00 55.66 176 ARG A C 1
ATOM 1410 O O . ARG A 1 176 ? -22.552 -15.946 14.493 1.00 55.66 176 ARG A O 1
ATOM 1417 N N . LEU A 1 177 ? -21.376 -17.305 13.118 1.00 56.91 177 LEU A N 1
ATOM 1418 C CA . LEU A 1 177 ? -20.199 -16.441 12.921 1.00 56.91 177 LEU A CA 1
ATOM 1419 C C . LEU A 1 177 ? -20.669 -14.978 12.860 1.00 56.91 177 LEU A C 1
ATOM 1421 O O . LEU A 1 177 ? -21.447 -14.682 11.941 1.00 56.91 177 LEU A O 1
ATOM 1425 N N . PRO A 1 178 ? -20.288 -14.116 13.827 1.00 69.06 178 PRO A N 1
ATOM 1426 C CA . PRO A 1 178 ? -20.937 -12.828 14.020 1.00 69.06 178 PRO A CA 1
ATOM 1427 C C . PRO A 1 178 ? -20.885 -12.081 12.694 1.00 69.06 178 PRO A C 1
ATOM 1429 O O . PRO A 1 178 ? -19.816 -11.948 12.092 1.00 69.06 178 PRO A O 1
ATOM 1432 N N . LEU A 1 179 ? -22.051 -11.682 12.180 1.00 69.25 179 LEU A N 1
ATOM 1433 C CA . LEU A 1 179 ? -22.178 -11.034 10.870 1.00 69.25 179 LEU A CA 1
ATOM 1434 C C . LEU A 1 179 ? -21.215 -9.850 10.741 1.00 69.25 179 LEU A C 1
ATOM 1436 O O . LEU A 1 179 ? -20.683 -9.616 9.661 1.00 69.25 179 LEU A O 1
ATOM 1440 N N . GLU A 1 180 ? -20.914 -9.186 11.855 1.00 71.31 180 GLU A N 1
ATOM 1441 C CA . GLU A 1 180 ? -19.900 -8.142 11.959 1.00 71.31 180 GLU A CA 1
ATOM 1442 C C . GLU A 1 180 ? -18.505 -8.591 11.530 1.00 71.31 180 GLU A C 1
ATOM 1444 O O . GLU A 1 180 ? -17.846 -7.889 10.772 1.00 71.31 180 GLU A O 1
ATOM 1449 N N . LEU A 1 181 ? -18.044 -9.767 11.960 1.00 73.12 181 LEU A N 1
ATOM 1450 C CA . LEU A 1 181 ? -16.710 -10.260 11.622 1.00 73.12 181 LEU A CA 1
ATOM 1451 C C . LEU A 1 181 ? -16.639 -10.651 10.143 1.00 73.12 181 LEU A C 1
ATOM 1453 O O . LEU A 1 181 ? -15.635 -10.394 9.483 1.00 73.12 181 LEU A O 1
ATOM 1457 N N . ARG A 1 182 ? -17.740 -11.175 9.586 1.00 79.06 182 ARG A N 1
ATOM 1458 C CA . ARG A 1 182 ? -17.872 -11.421 8.140 1.00 79.06 182 ARG A CA 1
ATOM 1459 C C . ARG A 1 182 ? -17.866 -10.121 7.340 1.00 79.06 182 ARG A C 1
ATOM 1461 O O . ARG A 1 182 ? -17.132 -10.026 6.364 1.00 79.06 182 ARG A O 1
ATOM 1468 N N . LEU A 1 183 ? -18.651 -9.128 7.757 1.00 81.44 183 LEU A N 1
ATOM 1469 C CA . LEU A 1 183 ? -18.715 -7.805 7.133 1.00 81.44 183 LEU A CA 1
ATOM 1470 C C . LEU A 1 183 ? -17.360 -7.103 7.198 1.00 81.44 183 LEU A C 1
ATOM 1472 O O . LEU A 1 183 ? -16.910 -6.576 6.190 1.00 81.44 183 LEU A O 1
ATOM 1476 N N . ARG A 1 184 ? -16.674 -7.162 8.343 1.00 81.06 184 ARG A N 1
ATOM 1477 C CA . ARG A 1 184 ? -15.345 -6.576 8.532 1.00 81.06 184 ARG A CA 1
ATOM 1478 C C . ARG A 1 184 ? -14.304 -7.257 7.647 1.00 81.06 184 ARG A C 1
ATOM 1480 O O . ARG A 1 184 ? -13.551 -6.577 6.963 1.00 81.06 184 ARG A O 1
ATOM 1487 N N . LEU A 1 185 ? -14.282 -8.590 7.592 1.00 84.25 185 LEU A N 1
ATOM 1488 C CA . LEU A 1 185 ? -13.399 -9.308 6.666 1.00 84.25 185 LEU A CA 1
ATOM 1489 C C . LEU A 1 185 ? -13.714 -8.971 5.203 1.00 84.25 185 LEU A C 1
ATOM 1491 O O . LEU A 1 185 ? -12.793 -8.790 4.411 1.00 84.25 185 LEU A O 1
ATOM 1495 N N . LEU A 1 186 ? -14.995 -8.847 4.850 1.00 87.69 186 LEU A N 1
ATOM 1496 C CA . LEU A 1 186 ? -15.430 -8.499 3.501 1.00 87.69 186 LEU A CA 1
ATOM 1497 C C . LEU A 1 186 ? -15.019 -7.072 3.116 1.00 87.69 186 LEU A C 1
ATOM 1499 O O . LEU A 1 186 ? -14.503 -6.876 2.019 1.00 87.69 186 LEU A O 1
ATOM 1503 N N . THR A 1 187 ? -15.184 -6.086 4.001 1.00 84.81 187 THR A N 1
ATOM 1504 C CA . THR A 1 187 ? -14.766 -4.702 3.735 1.00 84.81 187 THR A CA 1
ATOM 1505 C C . THR A 1 187 ? -13.252 -4.597 3.608 1.00 84.81 187 THR A C 1
ATOM 1507 O O . THR A 1 187 ? -12.774 -4.039 2.622 1.00 84.81 187 THR A O 1
ATOM 1510 N N . TRP A 1 188 ? -12.486 -5.199 4.524 1.00 85.62 188 TRP A N 1
ATOM 1511 C CA . TRP A 1 188 ? -11.022 -5.242 4.429 1.00 85.62 188 TRP A CA 1
ATOM 1512 C C . TRP A 1 188 ? -10.542 -5.958 3.163 1.00 85.62 188 TRP A C 1
ATOM 1514 O O . TRP A 1 188 ? -9.628 -5.475 2.493 1.00 85.62 188 TRP A O 1
ATOM 1524 N N . SER A 1 189 ? -11.181 -7.071 2.794 1.00 85.56 189 SER A N 1
ATOM 1525 C CA . SER A 1 189 ? -10.879 -7.802 1.561 1.00 85.56 189 SER A CA 1
ATOM 1526 C C . SER A 1 189 ? -11.175 -6.964 0.318 1.00 85.56 189 SER A C 1
ATOM 1528 O O . SER A 1 189 ? -10.339 -6.900 -0.583 1.00 85.56 189 SER A O 1
ATOM 1530 N N . LEU A 1 190 ? -12.315 -6.270 0.282 1.00 90.31 190 LEU A N 1
ATOM 1531 C CA . LEU A 1 190 ? -12.702 -5.415 -0.837 1.00 90.31 190 LEU A CA 1
ATOM 1532 C C . LEU A 1 190 ? -11.751 -4.223 -0.989 1.00 90.31 190 LEU A C 1
ATOM 1534 O O . LEU A 1 190 ? -11.296 -3.937 -2.093 1.00 90.31 190 LEU A O 1
ATOM 1538 N N . ILE A 1 191 ? -11.402 -3.566 0.118 1.00 88.00 191 ILE A N 1
ATOM 1539 C CA . ILE A 1 191 ? -10.435 -2.462 0.145 1.00 88.00 191 ILE A CA 1
ATOM 1540 C C . ILE A 1 191 ? -9.066 -2.942 -0.355 1.00 88.00 191 ILE A C 1
ATOM 1542 O O . ILE A 1 191 ? -8.469 -2.307 -1.227 1.00 88.00 191 ILE A O 1
ATOM 1546 N N . GLY A 1 192 ? -8.594 -4.090 0.142 1.00 86.56 192 GLY A N 1
ATOM 1547 C CA . GLY A 1 192 ? -7.341 -4.696 -0.303 1.00 86.56 192 GLY A CA 1
ATOM 1548 C C . GLY A 1 192 ? -7.357 -5.058 -1.789 1.00 86.56 192 GLY A C 1
ATOM 1549 O O . GLY A 1 192 ? -6.382 -4.803 -2.491 1.00 86.56 192 GLY A O 1
ATOM 1550 N N . LEU A 1 193 ? -8.475 -5.584 -2.298 1.00 88.69 193 LEU A N 1
ATOM 1551 C CA . LEU A 1 193 ? -8.646 -5.911 -3.713 1.00 88.69 193 LEU A CA 1
ATOM 1552 C C . LEU A 1 193 ? -8.627 -4.658 -4.597 1.00 88.69 193 LEU A C 1
ATOM 1554 O O . LEU A 1 193 ? -7.936 -4.637 -5.614 1.00 88.69 193 LEU A O 1
ATOM 1558 N N . ILE A 1 194 ? -9.345 -3.602 -4.211 1.00 88.38 194 ILE A N 1
ATOM 1559 C CA . ILE A 1 194 ? -9.354 -2.332 -4.951 1.00 88.38 194 ILE A CA 1
ATOM 1560 C C . ILE A 1 194 ? -7.940 -1.746 -4.995 1.00 88.38 194 ILE A C 1
ATOM 1562 O O . ILE A 1 194 ? -7.472 -1.346 -6.062 1.00 88.38 194 ILE A O 1
ATOM 1566 N N . PHE A 1 195 ? -7.228 -1.758 -3.866 1.00 86.94 195 PHE A N 1
ATOM 1567 C CA . PHE A 1 195 ? -5.847 -1.289 -3.800 1.00 86.94 195 PHE A CA 1
ATOM 1568 C C . PHE A 1 195 ? -4.900 -2.149 -4.652 1.00 86.94 195 PHE A C 1
ATOM 1570 O O . PHE A 1 195 ? -4.077 -1.610 -5.392 1.00 86.94 195 PHE A O 1
ATOM 1577 N N . ALA A 1 196 ? -5.056 -3.478 -4.627 1.00 83.81 196 ALA A N 1
ATOM 1578 C CA . ALA A 1 196 ? -4.303 -4.405 -5.471 1.00 83.81 196 ALA A CA 1
ATOM 1579 C C . ALA A 1 196 ? -4.459 -4.082 -6.960 1.00 83.81 196 ALA A C 1
ATOM 1581 O O . ALA A 1 196 ? -3.467 -4.032 -7.691 1.00 83.81 196 ALA A O 1
ATOM 1582 N N . VAL A 1 197 ? -5.699 -3.854 -7.400 1.00 88.94 197 VAL A N 1
ATOM 1583 C CA . VAL A 1 197 ? -6.027 -3.529 -8.791 1.00 88.94 197 VAL A CA 1
ATOM 1584 C C . VAL A 1 197 ? -5.476 -2.154 -9.166 1.00 88.94 197 VAL A C 1
ATOM 1586 O O . VAL A 1 197 ? -4.838 -2.025 -10.210 1.00 88.94 197 VAL A O 1
ATOM 1589 N N . ALA A 1 198 ? -5.653 -1.143 -8.313 1.00 85.94 198 ALA A N 1
ATOM 1590 C CA . ALA A 1 198 ? -5.123 0.199 -8.547 1.00 85.94 198 ALA A CA 1
ATOM 1591 C C . ALA A 1 198 ? -3.593 0.188 -8.685 1.00 85.94 198 ALA A C 1
ATOM 1593 O O . ALA A 1 198 ? -3.049 0.725 -9.653 1.00 85.94 198 ALA A O 1
ATOM 1594 N N . LEU A 1 199 ? -2.900 -0.496 -7.769 1.00 85.94 199 LEU A N 1
ATOM 1595 C CA . LEU A 1 199 ? -1.449 -0.633 -7.806 1.00 85.94 199 LEU A CA 1
ATOM 1596 C C . LEU A 1 199 ? -0.996 -1.373 -9.067 1.00 85.94 199 LEU A C 1
ATOM 1598 O O . LEU A 1 199 ? -0.066 -0.921 -9.730 1.00 85.94 199 LEU A O 1
ATOM 1602 N N . TRP A 1 200 ? -1.682 -2.461 -9.437 1.00 85.44 200 TRP A N 1
ATOM 1603 C CA . TRP A 1 200 ? -1.414 -3.201 -10.672 1.00 85.44 200 TRP A CA 1
ATOM 1604 C C . TRP A 1 200 ? -1.523 -2.308 -11.914 1.00 85.44 200 TRP A C 1
ATOM 1606 O O . TRP A 1 200 ? -0.613 -2.294 -12.743 1.00 85.44 200 TRP A O 1
ATOM 1616 N N . PHE A 1 201 ? -2.603 -1.532 -12.042 1.00 86.19 201 PHE A N 1
ATOM 1617 C CA . PHE A 1 201 ? -2.789 -0.613 -13.168 1.00 86.19 201 PHE A CA 1
ATOM 1618 C C . PHE A 1 201 ? -1.739 0.499 -13.206 1.00 86.19 201 PHE A C 1
ATOM 1620 O O . PHE A 1 201 ? -1.293 0.860 -14.294 1.00 86.19 201 PHE A O 1
ATOM 1627 N N . TRP A 1 202 ? -1.318 1.010 -12.048 1.00 81.31 202 TRP A N 1
ATOM 1628 C CA . TRP A 1 202 ? -0.320 2.075 -11.967 1.00 81.31 202 TRP A CA 1
ATOM 1629 C C . TRP A 1 202 ? 1.091 1.591 -12.323 1.00 81.31 202 TRP A C 1
ATOM 1631 O O . TRP A 1 202 ? 1.825 2.265 -13.045 1.00 81.31 202 TRP A O 1
ATOM 1641 N N . ILE A 1 203 ? 1.459 0.391 -11.874 1.00 83.00 203 ILE A N 1
ATOM 1642 C CA . ILE A 1 203 ? 2.810 -0.153 -12.040 1.00 83.00 203 ILE A CA 1
ATOM 1643 C C . ILE A 1 203 ? 3.024 -0.813 -13.415 1.00 83.00 203 ILE A C 1
ATOM 1645 O O . ILE A 1 203 ? 4.139 -0.841 -13.943 1.00 83.00 203 ILE A O 1
ATOM 1649 N N . ARG A 1 204 ? 1.955 -1.345 -14.027 1.00 81.88 204 ARG A N 1
ATOM 1650 C CA . ARG A 1 204 ? 1.999 -2.049 -15.318 1.00 81.88 204 ARG A CA 1
ATOM 1651 C C . ARG A 1 204 ? 2.589 -1.227 -16.481 1.00 81.88 204 ARG A C 1
ATOM 1653 O O . ARG A 1 204 ? 3.373 -1.809 -17.234 1.00 81.88 204 ARG A O 1
ATOM 1660 N N . PRO A 1 205 ? 2.242 0.058 -16.707 1.00 78.06 205 PRO A N 1
ATOM 1661 C CA . PRO A 1 205 ? 2.825 0.832 -17.806 1.00 78.06 205 PRO A CA 1
ATOM 1662 C C . PRO A 1 205 ? 4.331 1.049 -17.621 1.00 78.06 205 PRO A C 1
ATOM 1664 O O . PRO A 1 205 ? 5.088 0.813 -18.560 1.00 78.06 205 PRO A O 1
ATOM 1667 N N . VAL A 1 206 ? 4.762 1.378 -16.398 1.00 78.75 206 VAL A N 1
ATOM 1668 C CA . VAL A 1 206 ? 6.177 1.569 -16.027 1.00 78.75 206 VAL A CA 1
ATOM 1669 C C . VAL A 1 206 ? 6.986 0.308 -16.329 1.00 78.75 206 VAL A C 1
ATOM 1671 O O . VAL A 1 206 ? 8.050 0.361 -16.941 1.00 78.75 206 VAL A O 1
ATOM 1674 N N . TRP A 1 207 ? 6.438 -0.844 -15.943 1.00 79.25 207 TRP A N 1
ATOM 1675 C CA . TRP A 1 207 ? 7.021 -2.153 -16.198 1.00 79.25 207 TRP A CA 1
ATOM 1676 C C . TRP A 1 207 ? 7.198 -2.450 -17.694 1.00 79.25 207 TRP A C 1
ATOM 1678 O O . TRP A 1 207 ? 8.265 -2.882 -18.132 1.00 79.25 207 TRP A O 1
ATOM 1688 N N . ARG A 1 208 ? 6.144 -2.217 -18.487 1.00 78.19 208 ARG A N 1
ATOM 1689 C CA . ARG A 1 208 ? 6.140 -2.511 -19.926 1.00 78.19 208 ARG A CA 1
ATOM 1690 C C . ARG A 1 208 ? 7.142 -1.646 -20.686 1.00 78.19 208 ARG A C 1
ATOM 1692 O O . ARG A 1 208 ? 7.809 -2.144 -21.587 1.00 78.19 208 ARG A O 1
ATOM 1699 N N . ASP A 1 209 ? 7.251 -0.378 -20.307 1.00 78.31 209 ASP A N 1
ATOM 1700 C CA . ASP A 1 209 ? 8.199 0.552 -20.912 1.00 78.31 209 ASP A CA 1
ATOM 1701 C C . ASP A 1 209 ? 9.645 0.161 -20.587 1.00 78.31 209 ASP A C 1
ATOM 1703 O O . ASP A 1 209 ? 10.485 0.108 -21.483 1.00 78.31 209 ASP A O 1
ATOM 1707 N N . LEU A 1 210 ? 9.929 -0.206 -19.333 1.00 80.62 210 LEU A N 1
ATOM 1708 C CA . LEU A 1 210 ? 11.271 -0.615 -18.920 1.00 80.62 210 LEU A CA 1
ATOM 1709 C C . LEU A 1 210 ? 11.741 -1.895 -19.631 1.00 80.62 210 LEU A C 1
ATOM 1711 O O . LEU A 1 210 ? 12.905 -1.992 -20.020 1.00 80.62 210 LEU A O 1
ATOM 1715 N N . GLU A 1 211 ? 10.844 -2.862 -19.841 1.00 79.88 211 GLU A N 1
ATOM 1716 C CA . GLU A 1 211 ? 11.168 -4.073 -20.602 1.00 79.88 211 GLU A CA 1
ATOM 1717 C C . GLU A 1 211 ? 11.420 -3.767 -22.090 1.00 79.88 211 GLU A C 1
ATOM 1719 O O . GLU A 1 211 ? 12.341 -4.335 -22.675 1.00 79.88 211 GLU A O 1
ATOM 1724 N N . GLY A 1 212 ? 10.672 -2.829 -22.686 1.00 77.06 212 GLY A N 1
ATOM 1725 C CA . GLY A 1 212 ? 10.898 -2.375 -24.064 1.00 77.06 212 GLY A CA 1
ATOM 1726 C C . GLY A 1 212 ? 12.250 -1.677 -24.251 1.00 77.06 212 GLY A C 1
ATOM 1727 O O . GLY A 1 212 ? 12.988 -1.989 -25.190 1.00 77.06 212 GLY A O 1
ATOM 1728 N N . LEU A 1 213 ? 12.630 -0.797 -23.316 1.00 78.06 213 LEU A N 1
ATOM 1729 C CA . LEU A 1 213 ? 13.964 -0.186 -23.313 1.00 78.06 213 LEU A CA 1
ATOM 1730 C C . LEU A 1 213 ? 15.060 -1.242 -23.133 1.00 78.06 213 LEU A C 1
ATOM 1732 O O . LEU A 1 213 ? 16.074 -1.199 -23.826 1.00 78.06 213 LEU A O 1
ATOM 1736 N N . ARG A 1 214 ? 14.857 -2.208 -22.228 1.00 80.50 214 ARG A N 1
ATOM 1737 C CA . ARG A 1 214 ? 15.810 -3.301 -21.998 1.00 80.50 214 ARG A CA 1
ATOM 1738 C C . ARG A 1 214 ? 16.026 -4.139 -23.259 1.00 80.50 214 ARG A C 1
ATOM 1740 O O . ARG A 1 214 ? 17.168 -4.487 -23.537 1.00 80.50 214 ARG A O 1
ATOM 1747 N N . GLN A 1 215 ? 14.966 -4.475 -23.992 1.00 78.62 215 GLN A N 1
ATOM 1748 C CA . GLN A 1 215 ? 15.077 -5.221 -25.251 1.00 78.62 215 GLN A CA 1
ATOM 1749 C C . GLN A 1 215 ? 15.860 -4.425 -26.295 1.00 78.62 215 GLN A C 1
ATOM 1751 O O . GLN A 1 215 ? 16.857 -4.919 -26.806 1.00 78.62 215 GLN A O 1
ATOM 1756 N N . THR A 1 216 ? 15.508 -3.156 -26.497 1.00 76.88 216 THR A N 1
ATOM 1757 C CA . THR A 1 216 ? 16.202 -2.303 -27.473 1.00 76.88 216 THR A CA 1
ATOM 1758 C C . THR A 1 216 ? 17.688 -2.120 -27.126 1.00 76.88 216 THR A C 1
ATOM 1760 O O . THR A 1 216 ? 18.543 -2.135 -28.006 1.00 76.88 216 THR A O 1
ATOM 1763 N N . ALA A 1 217 ? 18.030 -2.000 -25.838 1.00 79.19 217 ALA A N 1
ATOM 1764 C CA . ALA A 1 217 ? 19.423 -1.925 -25.396 1.00 79.19 217 ALA A CA 1
ATOM 1765 C C . ALA A 1 217 ? 20.208 -3.224 -25.667 1.00 79.19 217 ALA A C 1
ATOM 1767 O O . ALA A 1 217 ? 21.399 -3.166 -25.975 1.00 79.19 217 ALA A O 1
ATOM 1768 N N . LEU A 1 218 ? 19.557 -4.388 -25.552 1.00 79.69 218 LEU A N 1
ATOM 1769 C CA . LEU A 1 218 ? 20.160 -5.679 -25.894 1.00 79.69 218 LEU A CA 1
ATOM 1770 C C . LEU A 1 218 ? 20.379 -5.801 -27.406 1.00 79.69 218 LEU A C 1
ATOM 1772 O O . LEU A 1 218 ? 21.477 -6.166 -27.816 1.00 79.69 218 LEU A O 1
ATOM 1776 N N . ASP A 1 219 ? 19.391 -5.417 -28.215 1.00 78.88 219 ASP A N 1
ATOM 1777 C CA . ASP A 1 219 ? 19.485 -5.449 -29.680 1.00 78.88 219 ASP A CA 1
ATOM 1778 C C . ASP A 1 219 ? 20.610 -4.534 -30.191 1.00 78.88 219 ASP A C 1
ATOM 1780 O O . ASP A 1 219 ? 21.409 -4.933 -31.045 1.00 78.88 219 ASP A O 1
ATOM 1784 N N . LEU A 1 220 ? 20.738 -3.341 -29.598 1.00 78.06 220 LEU A N 1
ATOM 1785 C CA . LEU A 1 220 ? 21.829 -2.407 -29.874 1.00 78.06 220 LEU A CA 1
ATOM 1786 C C . LEU A 1 220 ? 23.199 -2.992 -29.492 1.00 78.06 220 LEU A C 1
ATOM 1788 O O . LEU A 1 220 ? 24.178 -2.808 -30.216 1.00 78.06 220 LEU A O 1
ATOM 1792 N N . GLY A 1 221 ? 23.270 -3.717 -28.370 1.00 75.12 221 GLY A N 1
ATOM 1793 C CA . GLY A 1 221 ? 24.478 -4.405 -27.908 1.00 75.12 221 GLY A CA 1
ATOM 1794 C C . GLY A 1 221 ? 24.898 -5.583 -28.793 1.00 75.12 221 GLY A C 1
ATOM 1795 O O . GLY A 1 221 ? 26.094 -5.828 -28.948 1.00 75.12 221 GLY A O 1
ATOM 1796 N N . ASP A 1 222 ? 23.936 -6.268 -29.414 1.00 78.50 222 ASP A N 1
ATOM 1797 C CA . ASP A 1 222 ? 24.174 -7.369 -30.356 1.00 78.50 222 ASP A CA 1
ATOM 1798 C C . ASP A 1 222 ? 24.476 -6.882 -31.793 1.00 78.50 222 ASP A C 1
ATOM 1800 O O . ASP A 1 222 ? 24.721 -7.696 -32.686 1.00 78.50 222 ASP A O 1
ATOM 1804 N N . GLY A 1 223 ? 24.532 -5.562 -32.019 1.00 69.75 223 GLY A N 1
ATOM 1805 C CA . GLY A 1 223 ? 24.943 -4.948 -33.287 1.00 69.75 223 GLY A CA 1
ATOM 1806 C C . GLY A 1 223 ? 23.802 -4.627 -34.257 1.00 69.75 223 GLY A C 1
ATOM 1807 O O . GLY A 1 223 ? 24.065 -4.239 -35.397 1.00 69.75 223 GLY A O 1
ATOM 1808 N N . HIS A 1 224 ? 22.544 -4.749 -33.822 1.00 74.62 224 HIS A N 1
ATOM 1809 C CA . HIS A 1 224 ? 21.366 -4.381 -34.610 1.00 74.62 224 HIS A CA 1
ATOM 1810 C C . HIS A 1 224 ? 21.047 -2.895 -34.414 1.00 74.62 224 HIS A C 1
ATOM 1812 O O . HIS A 1 224 ? 20.117 -2.517 -33.705 1.00 74.62 224 HIS A O 1
ATOM 1818 N N . PHE A 1 225 ? 21.839 -2.025 -35.043 1.00 70.69 225 PHE A N 1
ATOM 1819 C CA . PHE A 1 225 ? 21.684 -0.572 -34.896 1.00 70.69 225 PHE A CA 1
ATOM 1820 C C . PHE A 1 225 ? 20.422 -0.010 -35.572 1.00 70.69 225 PHE A C 1
ATOM 1822 O O . PHE A 1 225 ? 20.052 1.130 -35.294 1.00 70.69 225 PHE A O 1
ATOM 1829 N N . ASP A 1 226 ? 19.751 -0.792 -36.421 1.00 63.66 226 ASP A N 1
ATOM 1830 C CA . ASP A 1 226 ? 18.499 -0.420 -37.100 1.00 63.66 226 ASP A CA 1
ATOM 1831 C C . ASP A 1 226 ? 17.261 -0.526 -36.190 1.00 63.66 226 ASP A C 1
ATOM 1833 O O . ASP A 1 226 ? 16.182 -0.053 -36.548 1.00 63.66 226 ASP A O 1
ATOM 1837 N N . ALA A 1 227 ? 17.403 -1.121 -35.000 1.00 59.50 227 ALA A N 1
ATOM 1838 C CA . ALA A 1 227 ? 16.323 -1.219 -34.028 1.00 59.50 227 ALA A CA 1
ATOM 1839 C C . ALA A 1 227 ? 15.998 0.166 -33.441 1.00 59.50 227 ALA A C 1
ATOM 1841 O O . ALA A 1 227 ? 16.840 0.816 -32.819 1.00 59.50 227 ALA A O 1
ATOM 1842 N N . VAL A 1 228 ? 14.759 0.621 -33.635 1.00 61.50 228 VAL A N 1
ATOM 1843 C CA . VAL A 1 228 ? 14.237 1.864 -33.053 1.00 61.50 228 VAL A CA 1
ATOM 1844 C C . VAL A 1 228 ? 13.465 1.520 -31.785 1.00 61.50 228 VAL A C 1
ATOM 1846 O O . VAL A 1 228 ? 12.564 0.679 -31.819 1.00 61.50 228 VAL A O 1
ATOM 1849 N N . SER A 1 229 ? 13.796 2.186 -30.674 1.00 57.38 229 SER A N 1
ATOM 1850 C CA . SER A 1 229 ? 13.069 2.010 -29.413 1.00 57.38 229 SER A CA 1
ATOM 1851 C C . SER A 1 229 ? 11.580 2.338 -29.607 1.00 57.38 229 SER A C 1
ATOM 1853 O O . SER A 1 229 ? 11.266 3.405 -30.149 1.00 57.38 229 SER A O 1
ATOM 1855 N N . PRO A 1 230 ? 10.645 1.463 -29.187 1.00 60.44 230 PRO A N 1
ATOM 1856 C CA . PRO A 1 230 ? 9.217 1.735 -29.293 1.00 60.44 230 PRO A CA 1
ATOM 1857 C C . PRO A 1 230 ? 8.821 2.973 -28.469 1.00 60.44 230 PRO A C 1
ATOM 1859 O O . PRO A 1 230 ? 9.464 3.275 -27.460 1.00 60.44 230 PRO A O 1
ATOM 1862 N N . PRO A 1 231 ? 7.744 3.689 -28.852 1.00 58.81 231 PRO A N 1
ATOM 1863 C CA . PRO A 1 231 ? 7.307 4.884 -28.142 1.00 58.81 231 PRO A CA 1
ATOM 1864 C C . PRO A 1 231 ? 6.977 4.550 -26.683 1.00 58.81 231 PRO A C 1
ATOM 1866 O O . PRO A 1 231 ? 6.048 3.790 -26.382 1.00 58.81 231 PRO A O 1
ATOM 1869 N N . VAL A 1 232 ? 7.771 5.125 -25.783 1.00 62.94 232 VAL A N 1
ATOM 1870 C CA . VAL A 1 232 ? 7.643 4.992 -24.332 1.00 62.94 232 VAL A CA 1
ATOM 1871 C C . VAL A 1 232 ? 6.356 5.682 -23.889 1.00 62.94 232 VAL A C 1
ATOM 1873 O O . VAL A 1 232 ? 6.134 6.848 -24.214 1.00 62.94 232 VAL A O 1
ATOM 1876 N N . ARG A 1 233 ? 5.488 4.987 -23.145 1.00 60.62 233 ARG A N 1
ATOM 1877 C CA . ARG A 1 233 ? 4.228 5.579 -22.654 1.00 60.62 233 ARG A CA 1
ATOM 1878 C C . ARG A 1 233 ? 4.427 6.471 -21.430 1.00 60.62 233 ARG A C 1
ATOM 1880 O O . ARG A 1 233 ? 3.626 7.368 -21.187 1.00 60.62 233 ARG A O 1
ATOM 1887 N N . THR A 1 234 ? 5.475 6.225 -20.658 1.00 61.28 234 THR A N 1
ATOM 1888 C CA . THR A 1 234 ? 5.790 6.927 -19.418 1.00 61.28 234 THR A CA 1
ATOM 1889 C C . THR A 1 234 ? 6.798 8.039 -19.698 1.00 61.28 234 THR A C 1
ATOM 1891 O O . THR A 1 234 ? 7.928 7.775 -20.108 1.00 61.28 234 THR A O 1
ATOM 1894 N N . GLN A 1 235 ? 6.425 9.288 -19.404 1.00 68.94 235 GLN A N 1
ATOM 1895 C CA . GLN A 1 235 ? 7.292 10.460 -19.611 1.00 68.94 235 GLN A CA 1
ATOM 1896 C C . GLN A 1 235 ? 8.637 10.366 -18.867 1.00 68.94 235 GLN A C 1
ATOM 1898 O O . GLN A 1 235 ? 9.626 10.928 -19.325 1.00 68.94 235 GLN A O 1
ATOM 1903 N N . LEU A 1 236 ? 8.698 9.605 -17.767 1.00 69.88 236 LEU A N 1
ATOM 1904 C CA . LEU A 1 236 ? 9.919 9.363 -16.988 1.00 69.88 236 LEU A CA 1
ATOM 1905 C C . LEU A 1 236 ? 11.059 8.734 -17.807 1.00 69.88 236 LEU A C 1
ATOM 1907 O O . LEU A 1 236 ? 12.218 9.064 -17.573 1.00 69.88 236 LEU A O 1
ATOM 1911 N N . PHE A 1 237 ? 10.754 7.845 -18.759 1.00 74.69 237 PHE A N 1
ATOM 1912 C CA . PHE A 1 237 ? 11.776 7.139 -19.548 1.00 74.69 237 PHE A CA 1
ATOM 1913 C C . PHE A 1 237 ? 11.918 7.666 -20.981 1.00 74.69 237 PHE A C 1
ATOM 1915 O O . PHE A 1 237 ? 12.795 7.202 -21.712 1.00 74.69 237 PHE A O 1
ATOM 1922 N N . ALA A 1 238 ? 11.108 8.650 -21.383 1.00 74.88 238 ALA A N 1
ATOM 1923 C CA . ALA A 1 238 ? 11.192 9.253 -22.712 1.00 74.88 238 ALA A CA 1
ATOM 1924 C C . ALA A 1 238 ? 12.588 9.854 -23.010 1.00 74.88 238 ALA A C 1
ATOM 1926 O O . ALA A 1 238 ? 13.175 9.466 -24.022 1.00 74.88 238 ALA A O 1
ATOM 1927 N N . PRO A 1 239 ? 13.215 10.650 -22.112 1.00 77.69 239 PRO A N 1
ATOM 1928 C CA . PRO A 1 239 ? 14.551 11.202 -22.368 1.00 77.69 239 PRO A CA 1
ATOM 1929 C C . PRO A 1 239 ? 15.636 10.128 -22.541 1.00 77.69 239 PRO A C 1
ATOM 1931 O O . PRO A 1 239 ? 16.605 10.313 -23.281 1.00 77.69 239 PRO A O 1
ATOM 1934 N N . LEU A 1 240 ? 15.485 8.991 -21.853 1.00 80.44 240 LEU A N 1
ATOM 1935 C CA . LEU A 1 240 ? 16.425 7.876 -21.944 1.00 80.44 240 LEU A CA 1
ATOM 1936 C C . LEU A 1 240 ? 16.302 7.157 -23.292 1.00 80.44 240 LEU A C 1
ATOM 1938 O O . LEU A 1 240 ? 17.319 6.857 -23.915 1.00 80.44 240 LEU A O 1
ATOM 1942 N N . SER A 1 241 ? 15.071 6.932 -23.756 1.00 80.00 241 SER A N 1
ATOM 1943 C CA . SER A 1 241 ? 14.808 6.377 -25.087 1.00 80.00 241 SER A CA 1
ATOM 1944 C C . SER A 1 241 ? 15.375 7.274 -26.188 1.00 80.00 241 SER A C 1
ATOM 1946 O O . SER A 1 241 ? 16.064 6.783 -27.082 1.00 80.00 241 SER A O 1
ATOM 1948 N N . ASP A 1 242 ? 15.173 8.589 -26.088 1.00 79.94 242 ASP A N 1
ATOM 1949 C CA . ASP A 1 242 ? 15.705 9.554 -27.057 1.00 79.94 242 ASP A CA 1
ATOM 1950 C C . ASP A 1 242 ? 17.237 9.549 -27.085 1.00 79.94 242 ASP A C 1
ATOM 1952 O O . ASP A 1 242 ? 17.857 9.528 -28.151 1.00 79.94 242 ASP A O 1
ATOM 1956 N N . THR A 1 243 ? 17.864 9.498 -25.907 1.00 82.12 243 THR A N 1
ATOM 1957 C CA . THR A 1 243 ? 19.325 9.420 -25.789 1.00 82.12 243 THR A CA 1
ATOM 1958 C C . THR A 1 243 ? 19.863 8.133 -26.417 1.00 82.12 243 THR A C 1
ATOM 1960 O O . THR A 1 243 ? 20.854 8.172 -27.148 1.00 82.12 243 THR A O 1
ATOM 1963 N N . MET A 1 244 ? 19.202 6.995 -26.186 1.00 79.31 244 MET A N 1
ATOM 1964 C CA . MET A 1 244 ? 19.601 5.705 -26.754 1.00 79.31 244 MET A CA 1
ATOM 1965 C C . MET A 1 244 ? 19.458 5.672 -28.279 1.00 79.31 244 MET A C 1
ATOM 1967 O O . MET A 1 244 ? 20.394 5.265 -28.968 1.00 79.31 244 MET A O 1
ATOM 1971 N N . ASN A 1 245 ? 18.350 6.190 -28.810 1.00 81.31 245 ASN A N 1
ATOM 1972 C CA . ASN A 1 245 ? 18.146 6.333 -30.252 1.00 81.31 245 ASN A CA 1
ATOM 1973 C C . ASN A 1 245 ? 19.202 7.263 -30.879 1.00 81.31 245 ASN A C 1
ATOM 1975 O O . ASN A 1 245 ? 19.760 6.946 -31.929 1.00 81.31 245 ASN A O 1
ATOM 1979 N N . SER A 1 246 ? 19.548 8.375 -30.217 1.00 82.44 246 SER A N 1
ATOM 1980 C CA . SER A 1 246 ? 20.608 9.276 -30.691 1.00 82.44 246 SER A CA 1
ATOM 1981 C C . SER A 1 246 ? 21.979 8.592 -30.732 1.00 82.44 246 SER A C 1
ATOM 1983 O O . SER A 1 246 ? 22.753 8.820 -31.663 1.00 82.44 246 SER A O 1
ATOM 1985 N N . MET A 1 247 ? 22.294 7.732 -29.758 1.00 81.44 247 MET A N 1
ATOM 1986 C CA . MET A 1 247 ? 23.525 6.934 -29.787 1.00 81.44 247 MET A CA 1
ATOM 1987 C C . MET A 1 247 ? 23.525 5.930 -30.943 1.00 81.44 247 MET A C 1
ATOM 1989 O O . MET A 1 247 ? 24.529 5.834 -31.646 1.00 81.44 247 MET A O 1
ATOM 1993 N N . ALA A 1 248 ? 22.409 5.231 -31.175 1.00 83.25 248 ALA A N 1
ATOM 1994 C CA . ALA A 1 248 ? 22.275 4.295 -32.291 1.00 83.25 248 ALA A CA 1
ATOM 1995 C C . ALA A 1 248 ? 22.504 4.987 -33.646 1.00 83.25 248 ALA A C 1
ATOM 1997 O O . ALA A 1 248 ? 23.268 4.486 -34.471 1.00 83.25 248 ALA A O 1
ATOM 1998 N N . GLU A 1 249 ? 21.930 6.178 -33.838 1.00 82.94 249 GLU A N 1
ATOM 1999 C CA . GLU A 1 249 ? 22.119 6.985 -35.049 1.00 82.94 249 GLU A CA 1
ATOM 2000 C C . GLU A 1 249 ? 23.590 7.365 -35.266 1.00 82.94 249 GLU A C 1
ATOM 2002 O O . GLU A 1 249 ? 24.143 7.181 -36.350 1.00 82.94 249 GLU A O 1
ATOM 2007 N N . ARG A 1 250 ? 24.270 7.829 -34.210 1.00 81.75 250 ARG A N 1
ATOM 2008 C CA . ARG A 1 250 ? 25.698 8.181 -34.281 1.00 81.75 250 ARG A CA 1
ATOM 2009 C C . ARG A 1 250 ? 26.564 6.980 -34.655 1.00 81.75 250 ARG A C 1
ATOM 2011 O O . ARG A 1 250 ? 27.505 7.133 -35.432 1.00 81.75 250 ARG A O 1
ATOM 2018 N N . ILE A 1 251 ? 26.258 5.796 -34.119 1.00 83.44 251 ILE A N 1
ATOM 2019 C CA . ILE A 1 251 ? 26.994 4.568 -34.445 1.00 83.44 251 ILE A CA 1
ATOM 2020 C C . ILE A 1 251 ? 26.748 4.165 -35.903 1.00 83.44 251 ILE A C 1
ATOM 2022 O O . ILE A 1 251 ? 27.707 3.833 -36.602 1.00 83.44 251 ILE A O 1
ATOM 2026 N N . ARG A 1 252 ? 25.503 4.255 -36.395 1.00 82.06 252 ARG A N 1
ATOM 2027 C CA . ARG A 1 252 ? 25.189 4.007 -37.813 1.00 82.06 252 ARG A CA 1
ATOM 2028 C C . ARG A 1 252 ? 25.972 4.932 -38.731 1.00 82.06 252 ARG A C 1
ATOM 2030 O O . ARG A 1 252 ? 26.599 4.455 -39.675 1.00 82.06 252 ARG A O 1
ATOM 2037 N N . GLN A 1 253 ? 25.988 6.225 -38.425 1.00 82.88 253 GLN A N 1
ATOM 2038 C CA . GLN A 1 253 ? 26.709 7.209 -39.224 1.00 82.88 253 GLN A CA 1
ATOM 2039 C C . GLN A 1 253 ? 28.217 6.933 -39.236 1.00 82.88 253 GLN A C 1
ATOM 2041 O O . GLN A 1 253 ? 28.839 6.962 -40.294 1.00 82.88 253 GLN A O 1
ATOM 2046 N N . LEU A 1 254 ? 28.802 6.588 -38.086 1.00 84.56 254 LEU A N 1
ATOM 2047 C CA . LEU A 1 254 ? 30.215 6.218 -38.000 1.00 84.56 254 LEU A CA 1
ATOM 2048 C C . LEU A 1 254 ? 30.534 4.974 -38.843 1.00 84.56 254 LEU A C 1
ATOM 2050 O O . LEU A 1 254 ? 31.537 4.949 -39.557 1.00 84.56 254 LEU A O 1
ATOM 2054 N N . LEU A 1 255 ? 29.677 3.952 -38.783 1.00 82.62 255 LEU A N 1
ATOM 2055 C CA . LEU A 1 255 ? 29.863 2.713 -39.535 1.00 82.62 255 LEU A CA 1
ATOM 2056 C C . LEU A 1 255 ? 29.700 2.930 -41.046 1.00 82.62 255 LEU A C 1
ATOM 2058 O O . LEU A 1 255 ? 30.444 2.334 -41.824 1.00 82.62 255 LEU A O 1
ATOM 2062 N N . ALA A 1 256 ? 28.767 3.791 -41.459 1.00 81.00 256 ALA A N 1
ATOM 2063 C CA . ALA A 1 256 ? 28.583 4.182 -42.853 1.00 81.00 256 ALA A CA 1
ATOM 2064 C C . ALA A 1 256 ? 29.832 4.888 -43.399 1.00 81.00 256 ALA A C 1
ATOM 2066 O O . ALA A 1 256 ? 30.394 4.430 -44.393 1.00 81.00 256 ALA A O 1
ATOM 2067 N N . THR A 1 257 ? 30.338 5.902 -42.690 1.00 80.88 257 THR A N 1
ATOM 2068 C CA . THR A 1 257 ? 31.575 6.605 -43.063 1.00 80.88 257 THR A CA 1
ATOM 2069 C C . THR A 1 257 ? 32.764 5.649 -43.132 1.00 80.88 257 THR A C 1
ATOM 2071 O O . THR A 1 257 ? 33.547 5.692 -44.075 1.00 80.88 257 THR A O 1
ATOM 2074 N N . HIS A 1 258 ? 32.900 4.735 -42.166 1.00 81.62 258 HIS A N 1
ATOM 2075 C CA . HIS A 1 258 ? 33.984 3.752 -42.181 1.00 81.62 258 HIS A CA 1
ATOM 2076 C C . HIS A 1 258 ? 33.900 2.810 -43.393 1.00 81.62 258 HIS A C 1
ATOM 2078 O O . HIS A 1 258 ? 34.925 2.486 -43.996 1.00 81.62 258 HIS A O 1
ATOM 2084 N N . ARG A 1 259 ? 32.692 2.364 -43.766 1.00 81.81 259 ARG A N 1
ATOM 2085 C CA . ARG A 1 259 ? 32.471 1.521 -44.954 1.00 81.81 259 ARG A CA 1
ATOM 2086 C C . ARG A 1 259 ? 32.799 2.265 -46.244 1.00 81.81 259 ARG A C 1
ATOM 2088 O O . ARG A 1 259 ? 33.465 1.693 -47.101 1.00 81.81 259 ARG A O 1
ATOM 2095 N N . GLU A 1 260 ? 32.374 3.519 -46.358 1.00 79.31 260 GLU A N 1
ATOM 2096 C CA . GLU A 1 260 ? 32.653 4.370 -47.517 1.00 79.31 260 GLU A CA 1
ATOM 2097 C C . GLU A 1 260 ? 34.160 4.598 -47.688 1.00 79.31 260 GLU A C 1
ATOM 2099 O O . GLU A 1 260 ? 34.703 4.331 -48.758 1.00 79.31 260 GLU A O 1
ATOM 2104 N N . LEU A 1 261 ? 34.860 4.953 -46.604 1.00 81.62 261 LEU A N 1
ATOM 2105 C CA . LEU A 1 261 ? 36.319 5.092 -46.603 1.00 81.62 261 LEU A CA 1
ATOM 2106 C C . LEU A 1 261 ? 37.016 3.778 -46.973 1.00 81.62 261 LEU A C 1
ATOM 2108 O O . LEU A 1 261 ? 37.912 3.777 -47.808 1.00 81.62 261 LEU A O 1
ATOM 2112 N N . SER A 1 262 ? 36.590 2.649 -46.402 1.00 79.62 262 SER A N 1
ATOM 2113 C CA . SER A 1 262 ? 37.192 1.339 -46.700 1.00 79.62 262 SER A CA 1
ATOM 2114 C C . SER A 1 262 ? 37.015 0.940 -48.171 1.00 79.62 262 SER A C 1
ATOM 2116 O O . SER A 1 262 ? 37.928 0.374 -48.779 1.00 79.62 262 SER A O 1
ATOM 2118 N N . CYS A 1 263 ? 35.851 1.242 -48.754 1.00 79.88 263 CYS A N 1
ATOM 2119 C CA . CYS A 1 263 ? 35.567 0.981 -50.163 1.00 79.88 263 CYS A CA 1
ATOM 2120 C C . CYS A 1 263 ? 36.391 1.896 -51.078 1.00 79.88 263 CYS A C 1
ATOM 2122 O O . CYS A 1 263 ? 36.990 1.408 -52.035 1.00 79.88 263 CYS A O 1
ATOM 2124 N N . GLY A 1 264 ? 36.471 3.190 -50.749 1.00 76.06 264 GLY A N 1
ATOM 2125 C CA . GLY A 1 264 ? 37.289 4.164 -51.471 1.00 76.06 264 GLY A CA 1
ATOM 2126 C C . GLY A 1 264 ? 38.772 3.799 -51.447 1.00 76.06 264 GLY A C 1
ATOM 2127 O O . GLY A 1 264 ? 39.383 3.680 -52.500 1.00 76.06 264 GLY A O 1
ATOM 2128 N N . ILE A 1 265 ? 39.326 3.492 -50.268 1.00 79.25 265 ILE A N 1
ATOM 2129 C CA . ILE A 1 265 ? 40.724 3.051 -50.116 1.00 79.25 265 ILE A CA 1
ATOM 2130 C C . ILE A 1 265 ? 41.000 1.816 -50.980 1.00 79.25 265 ILE A C 1
ATOM 2132 O O . ILE A 1 265 ? 41.989 1.767 -51.702 1.00 79.25 265 ILE A O 1
ATOM 2136 N N . SER A 1 266 ? 40.113 0.819 -50.952 1.00 78.19 266 SER A N 1
ATOM 2137 C CA . SER A 1 266 ? 40.300 -0.401 -51.748 1.00 78.19 266 SER A CA 1
ATOM 2138 C C . SER A 1 266 ? 40.281 -0.135 -53.257 1.00 78.19 266 SER A C 1
ATOM 2140 O O . SER A 1 266 ? 40.950 -0.843 -54.008 1.00 78.19 266 SER A O 1
ATOM 2142 N N . HIS A 1 267 ? 39.513 0.860 -53.706 1.00 78.25 267 HIS A N 1
ATOM 2143 C CA . HIS A 1 267 ? 39.432 1.241 -55.113 1.00 78.25 267 HIS A CA 1
ATOM 2144 C C . HIS A 1 267 ? 40.673 2.027 -55.558 1.00 78.25 267 HIS A C 1
ATOM 2146 O O . HIS A 1 267 ? 41.297 1.669 -56.554 1.00 78.25 267 HIS A O 1
ATOM 2152 N N . GLU A 1 268 ? 41.076 3.029 -54.776 1.00 78.62 268 GLU A N 1
ATOM 2153 C CA . GLU A 1 268 ? 42.231 3.891 -55.057 1.00 78.62 268 GLU A CA 1
ATOM 2154 C C . GLU A 1 268 ? 43.562 3.129 -54.988 1.00 78.62 268 GLU A C 1
ATOM 2156 O O . GLU A 1 268 ? 44.466 3.408 -55.763 1.00 78.62 268 GLU A O 1
ATOM 2161 N N . LEU A 1 269 ? 43.680 2.106 -54.132 1.00 81.31 269 LEU A N 1
ATOM 2162 C CA . LEU A 1 269 ? 44.883 1.265 -54.073 1.00 81.31 269 LEU A CA 1
ATOM 2163 C C . LEU A 1 269 ? 44.957 0.239 -55.214 1.00 81.31 269 LEU A C 1
ATOM 2165 O O . LEU A 1 269 ? 46.047 -0.149 -55.630 1.00 81.31 269 LEU A O 1
ATOM 2169 N N . ARG A 1 270 ? 43.819 -0.240 -55.734 1.00 79.00 270 ARG A N 1
ATOM 2170 C CA . ARG A 1 270 ? 43.803 -1.314 -56.744 1.00 79.00 270 ARG A CA 1
ATOM 2171 C C . ARG A 1 270 ? 44.389 -0.862 -58.085 1.00 79.00 270 ARG A C 1
ATOM 2173 O O . ARG A 1 270 ? 45.076 -1.651 -58.731 1.00 79.00 270 ARG A O 1
ATOM 2180 N N . THR A 1 271 ? 44.122 0.374 -58.496 1.00 83.88 271 THR A N 1
ATOM 2181 C CA . THR A 1 271 ? 44.552 0.941 -59.785 1.00 83.88 271 THR A CA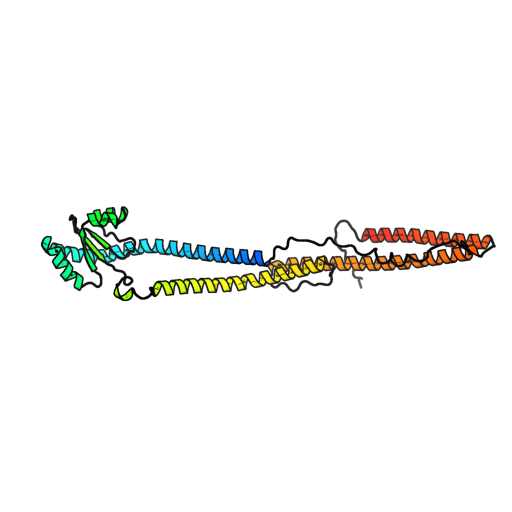 1
ATOM 2182 C C . THR A 1 271 ? 46.080 1.056 -59.932 1.00 83.88 271 THR A C 1
ATOM 2184 O O . THR A 1 271 ? 46.614 0.476 -60.881 1.00 83.88 271 THR A O 1
ATOM 2187 N N . PRO A 1 272 ? 46.823 1.712 -59.018 1.00 81.81 272 PRO A N 1
ATOM 2188 C CA . PRO A 1 272 ? 48.284 1.790 -59.095 1.00 81.81 272 PRO A CA 1
ATOM 2189 C C . PRO A 1 272 ? 48.945 0.418 -58.918 1.00 81.81 272 PRO A C 1
ATOM 2191 O O . PRO A 1 272 ? 49.857 0.086 -59.664 1.00 81.81 272 PRO A O 1
ATOM 2194 N N . ILE A 1 273 ? 48.427 -0.450 -58.037 1.00 82.75 273 ILE A N 1
ATOM 2195 C CA . ILE A 1 273 ? 48.954 -1.819 -57.877 1.00 82.75 273 ILE A CA 1
ATOM 2196 C C . ILE A 1 273 ? 48.834 -2.624 -59.182 1.00 82.75 273 ILE A C 1
ATOM 2198 O O . ILE A 1 273 ? 49.731 -3.400 -59.520 1.00 82.75 273 ILE A O 1
ATOM 2202 N N . ALA A 1 274 ? 47.737 -2.461 -59.927 1.00 84.00 274 ALA A N 1
ATOM 2203 C CA . ALA A 1 274 ? 47.571 -3.103 -61.228 1.00 84.00 274 ALA A CA 1
ATOM 2204 C C . ALA A 1 274 ? 48.551 -2.546 -62.277 1.00 84.00 274 ALA A C 1
ATOM 2206 O O . ALA A 1 274 ? 49.149 -3.335 -63.010 1.00 84.00 274 ALA A O 1
ATOM 2207 N N . ARG A 1 275 ? 48.767 -1.221 -62.311 1.00 82.25 275 ARG A N 1
ATOM 2208 C CA . ARG A 1 275 ? 49.747 -0.578 -63.209 1.00 82.25 275 ARG A CA 1
ATOM 2209 C C . ARG A 1 275 ? 51.180 -1.020 -62.914 1.00 82.25 275 ARG A C 1
ATOM 2211 O O . ARG A 1 275 ? 51.885 -1.410 -63.839 1.00 82.25 275 ARG A O 1
ATOM 2218 N N . MET A 1 276 ? 51.572 -1.085 -61.642 1.00 83.12 276 MET A N 1
ATOM 2219 C CA . MET A 1 276 ? 52.889 -1.584 -61.235 1.00 83.12 276 MET A CA 1
ATOM 2220 C C . MET A 1 276 ? 53.104 -3.047 -61.628 1.00 83.12 276 MET A C 1
ATOM 2222 O O . MET A 1 276 ? 54.175 -3.408 -62.105 1.00 83.12 276 MET A O 1
ATOM 2226 N N . ARG A 1 277 ? 52.086 -3.905 -61.470 1.00 83.75 277 ARG A N 1
ATOM 2227 C CA . ARG A 1 277 ? 52.167 -5.306 -61.918 1.00 83.75 277 ARG A CA 1
ATOM 2228 C C . ARG A 1 277 ? 52.391 -5.417 -63.424 1.00 83.75 277 ARG A C 1
ATOM 2230 O O . ARG A 1 277 ? 53.228 -6.209 -63.837 1.00 83.75 277 ARG A O 1
ATOM 2237 N N . PHE A 1 278 ? 51.683 -4.612 -64.210 1.00 83.56 278 PHE A N 1
ATOM 2238 C CA . PHE A 1 278 ? 51.841 -4.579 -65.662 1.00 83.56 278 PHE A CA 1
ATOM 2239 C C . PHE A 1 278 ? 53.224 -4.054 -66.077 1.00 83.56 278 PHE A C 1
ATOM 2241 O O . PHE A 1 278 ? 53.883 -4.647 -66.925 1.00 83.56 278 PHE A O 1
ATOM 2248 N N . ALA A 1 279 ? 53.708 -2.993 -65.426 1.00 81.44 279 ALA A N 1
ATOM 2249 C CA . ALA A 1 279 ? 55.041 -2.452 -65.672 1.00 81.44 279 ALA A CA 1
ATOM 2250 C C . ALA A 1 279 ? 56.157 -3.456 -65.322 1.00 81.44 279 ALA A C 1
ATOM 2252 O O . ALA A 1 279 ? 57.125 -3.567 -66.072 1.00 81.44 279 ALA A O 1
ATOM 2253 N N . LEU A 1 280 ? 56.007 -4.232 -64.239 1.00 83.25 280 LEU A N 1
ATOM 2254 C CA . LEU A 1 280 ? 56.935 -5.313 -63.880 1.00 83.25 280 LEU A CA 1
ATOM 2255 C C . LEU A 1 280 ? 56.949 -6.447 -64.913 1.00 83.25 280 LEU A C 1
ATOM 2257 O O . LEU A 1 280 ? 58.018 -6.964 -65.234 1.00 83.25 280 LEU A O 1
ATOM 2261 N N . GLU A 1 281 ? 55.782 -6.829 -65.433 1.00 84.00 281 GLU A N 1
ATOM 2262 C CA . GLU A 1 281 ? 55.655 -7.858 -66.470 1.00 84.00 281 GLU A CA 1
ATOM 2263 C C . GLU A 1 281 ? 56.330 -7.400 -67.773 1.00 84.00 281 GLU A C 1
ATOM 2265 O O . GLU A 1 281 ? 57.213 -8.089 -68.283 1.00 84.00 281 GLU A O 1
ATOM 2270 N N . MET A 1 282 ? 56.062 -6.169 -68.224 1.00 81.06 282 MET A N 1
ATOM 2271 C CA . MET A 1 282 ? 56.732 -5.579 -69.391 1.00 81.06 282 MET A CA 1
ATOM 2272 C C . MET A 1 282 ? 58.251 -5.441 -69.212 1.00 81.06 282 MET A C 1
ATOM 2274 O O . MET A 1 282 ? 59.012 -5.670 -70.154 1.00 81.06 282 MET A O 1
ATOM 2278 N N . LEU A 1 283 ? 58.716 -5.090 -68.009 1.00 81.75 283 LEU A N 1
ATOM 2279 C CA . LEU A 1 283 ? 60.145 -4.947 -67.716 1.00 81.75 283 LEU A CA 1
ATOM 2280 C C . LEU A 1 283 ? 60.883 -6.292 -67.788 1.00 81.75 283 LEU A C 1
ATOM 2282 O O . LEU A 1 283 ? 62.071 -6.313 -68.106 1.00 81.75 283 LEU A O 1
ATOM 2286 N N . SER A 1 284 ? 60.182 -7.404 -67.542 1.00 78.62 284 SER A N 1
ATOM 2287 C CA . SER A 1 284 ? 60.735 -8.756 -67.674 1.00 78.62 284 SER A CA 1
ATOM 2288 C C . SER A 1 284 ? 60.875 -9.235 -69.126 1.00 78.62 284 SER A C 1
ATOM 2290 O O . SER A 1 284 ? 61.718 -10.086 -69.397 1.00 78.62 284 SER A O 1
ATOM 2292 N N . GLU A 1 285 ? 60.110 -8.658 -70.058 1.00 78.69 285 GLU A N 1
ATOM 2293 C CA . GLU A 1 285 ? 60.108 -9.022 -71.485 1.00 78.69 285 GLU A CA 1
ATOM 2294 C C . GLU A 1 285 ? 60.946 -8.072 -72.363 1.00 78.69 285 GLU A C 1
ATOM 2296 O O . GLU A 1 285 ? 61.196 -8.350 -73.537 1.00 78.69 285 GLU A O 1
ATOM 2301 N N . THR A 1 286 ? 61.397 -6.942 -71.811 1.00 77.19 286 THR A N 1
ATOM 2302 C CA . THR A 1 286 ? 62.034 -5.866 -72.581 1.00 77.19 286 THR A CA 1
ATOM 2303 C C . THR A 1 286 ? 63.559 -5.891 -72.465 1.00 77.19 286 THR A C 1
ATOM 2305 O O . THR A 1 286 ? 64.117 -5.651 -71.396 1.00 77.19 286 THR A O 1
ATOM 2308 N N . GLU A 1 287 ? 64.263 -6.082 -73.587 1.00 71.69 287 GLU A N 1
ATOM 2309 C CA . GLU A 1 287 ? 65.736 -6.106 -73.612 1.00 71.69 287 GLU A CA 1
ATOM 2310 C C . GLU A 1 287 ? 66.389 -4.719 -73.783 1.00 71.69 287 GLU A C 1
ATOM 2312 O O . GLU A 1 287 ? 67.555 -4.519 -73.430 1.00 71.69 287 GLU A O 1
ATOM 2317 N N . GLN A 1 288 ? 65.642 -3.718 -74.251 1.00 81.38 288 GLN A N 1
ATOM 2318 C CA . GLN A 1 288 ? 66.163 -2.374 -74.505 1.00 81.38 288 GLN A CA 1
ATOM 2319 C C . GLN A 1 288 ? 66.300 -1.562 -73.208 1.00 81.38 288 GLN A C 1
ATOM 2321 O O . GLN A 1 288 ? 65.359 -1.438 -72.423 1.00 81.38 288 GLN A O 1
ATOM 2326 N N . ARG A 1 289 ? 67.492 -0.999 -72.972 1.00 76.38 289 ARG A N 1
ATOM 2327 C CA . ARG A 1 289 ? 67.830 -0.286 -71.727 1.00 76.38 289 ARG A CA 1
ATOM 2328 C C . ARG A 1 289 ? 66.990 0.976 -71.506 1.00 76.38 289 ARG A C 1
ATOM 2330 O O . ARG A 1 289 ? 66.524 1.197 -70.396 1.00 76.38 289 ARG A O 1
ATOM 2337 N N . GLU A 1 290 ? 66.759 1.754 -72.560 1.00 78.62 290 GLU A N 1
ATOM 2338 C CA . GLU A 1 290 ? 65.970 2.996 -72.496 1.00 78.62 290 GLU A CA 1
ATOM 2339 C C . GLU A 1 290 ? 64.500 2.734 -72.121 1.00 78.62 290 GLU A C 1
ATOM 2341 O O . GLU A 1 290 ? 63.916 3.449 -71.310 1.00 78.62 290 GLU A O 1
ATOM 2346 N N . GLU A 1 291 ? 63.908 1.662 -72.652 1.00 76.81 291 GLU A N 1
ATOM 2347 C CA . GLU A 1 291 ? 62.518 1.283 -72.374 1.00 76.81 291 GLU A CA 1
ATOM 2348 C C . GLU A 1 291 ? 62.365 0.717 -70.944 1.00 76.81 291 GLU A C 1
ATOM 2350 O O . GLU A 1 291 ? 61.387 1.011 -70.255 1.00 76.81 291 GLU A O 1
ATOM 2355 N N . ARG A 1 292 ? 63.380 -0.009 -70.439 1.00 78.31 292 ARG A N 1
ATOM 2356 C CA . ARG A 1 292 ? 63.452 -0.435 -69.027 1.00 78.31 292 ARG A CA 1
ATOM 2357 C C . ARG A 1 292 ? 63.550 0.750 -68.065 1.00 78.31 292 ARG A C 1
ATOM 2359 O O . ARG A 1 292 ? 62.860 0.756 -67.049 1.00 78.31 292 ARG A O 1
ATOM 2366 N N . GLU A 1 293 ? 64.369 1.754 -68.380 1.00 82.56 293 GLU A N 1
ATOM 2367 C CA . GLU A 1 293 ? 64.495 2.978 -67.572 1.00 82.56 293 GLU A CA 1
ATOM 2368 C C . GLU A 1 293 ? 63.171 3.764 -67.531 1.00 82.56 293 GLU A C 1
ATOM 2370 O O . GLU A 1 293 ? 62.773 4.255 -66.473 1.00 82.56 293 GLU A O 1
ATOM 2375 N N . ARG A 1 294 ? 62.425 3.800 -68.644 1.00 83.56 294 ARG A N 1
ATOM 2376 C CA . ARG A 1 294 ? 61.088 4.409 -68.707 1.00 83.56 294 ARG A CA 1
ATOM 2377 C C . ARG A 1 294 ? 60.052 3.672 -67.850 1.00 83.56 294 ARG A C 1
ATOM 2379 O O . ARG A 1 294 ? 59.294 4.320 -67.129 1.00 83.56 294 ARG A O 1
ATOM 2386 N N . LEU A 1 295 ? 60.013 2.339 -67.914 1.00 81.94 295 LEU A N 1
ATOM 2387 C CA . LEU A 1 295 ? 59.111 1.517 -67.093 1.00 81.94 295 LEU A CA 1
ATOM 2388 C C . LEU A 1 295 ? 59.446 1.623 -65.598 1.00 81.94 295 LEU A C 1
ATOM 2390 O O . LEU A 1 295 ? 58.541 1.688 -64.769 1.00 81.94 295 LEU A O 1
ATOM 2394 N N . TRP A 1 296 ? 60.734 1.708 -65.254 1.00 82.38 296 TRP A N 1
ATOM 2395 C CA . TRP A 1 296 ? 61.183 1.952 -63.883 1.00 82.38 296 TRP A CA 1
ATOM 2396 C C . TRP A 1 296 ? 60.712 3.312 -63.357 1.00 82.38 296 TRP A C 1
ATOM 2398 O O . TRP A 1 296 ? 60.121 3.383 -62.282 1.00 82.38 296 TRP A O 1
ATOM 2408 N N . ALA A 1 297 ? 60.893 4.381 -64.139 1.00 83.81 297 ALA A N 1
ATOM 2409 C CA . ALA A 1 297 ? 60.420 5.717 -63.775 1.00 83.81 297 ALA A CA 1
ATOM 2410 C C . ALA A 1 297 ? 58.890 5.778 -63.598 1.00 83.81 297 ALA A C 1
ATOM 2412 O O . ALA A 1 297 ? 58.394 6.500 -62.736 1.00 83.81 297 ALA A O 1
ATOM 2413 N N . MET A 1 298 ? 58.138 5.000 -64.383 1.00 82.31 298 MET A N 1
ATOM 2414 C CA . MET A 1 298 ? 56.683 4.897 -64.249 1.00 82.31 298 MET A CA 1
ATOM 2415 C C . MET A 1 298 ? 56.264 4.182 -62.953 1.00 82.31 298 MET A C 1
ATOM 2417 O O . MET A 1 298 ? 55.328 4.629 -62.296 1.00 82.31 298 MET A O 1
ATOM 2421 N N . MET A 1 299 ? 56.967 3.118 -62.551 1.00 83.38 299 MET A N 1
ATOM 2422 C CA . MET A 1 299 ? 56.711 2.451 -61.268 1.00 83.38 299 MET A CA 1
ATOM 2423 C C . MET A 1 299 ? 57.080 3.325 -60.067 1.00 83.38 299 MET A C 1
ATOM 2425 O O . MET A 1 299 ? 56.353 3.310 -59.082 1.00 83.38 299 MET A O 1
ATOM 2429 N N . GLU A 1 300 ? 58.170 4.092 -60.144 1.00 84.38 300 GLU A N 1
ATOM 2430 C CA . GLU A 1 300 ? 58.546 5.043 -59.088 1.00 84.38 300 GLU A CA 1
ATOM 2431 C C . GLU A 1 300 ? 57.457 6.112 -58.909 1.00 84.38 300 GLU A C 1
ATOM 2433 O O . GLU A 1 300 ? 57.019 6.378 -57.794 1.00 84.38 300 GLU A O 1
ATOM 2438 N N . ALA A 1 301 ? 56.926 6.644 -60.016 1.00 84.06 301 ALA A N 1
ATOM 2439 C CA . ALA A 1 301 ? 55.819 7.596 -59.980 1.00 84.06 301 ALA A CA 1
ATOM 2440 C C . ALA A 1 301 ? 54.527 6.990 -59.392 1.00 84.06 301 ALA A C 1
ATOM 2442 O O . ALA A 1 301 ? 53.833 7.652 -58.621 1.00 84.06 301 ALA A O 1
ATOM 2443 N N . ASP A 1 302 ? 54.209 5.731 -59.717 1.00 85.31 302 ASP A N 1
ATOM 2444 C CA . ASP A 1 302 ? 53.068 5.012 -59.129 1.00 85.31 302 ASP A CA 1
ATOM 2445 C C . ASP A 1 302 ? 53.260 4.740 -57.620 1.00 85.31 302 ASP A C 1
ATOM 2447 O O . ASP A 1 302 ? 52.284 4.720 -56.864 1.00 85.31 302 ASP A O 1
ATOM 2451 N N . LEU A 1 303 ? 54.504 4.540 -57.167 1.00 84.19 303 LEU A N 1
ATOM 2452 C CA . LEU A 1 303 ? 54.855 4.370 -55.754 1.00 84.19 303 LEU A CA 1
ATOM 2453 C C . LEU A 1 303 ? 54.711 5.692 -54.986 1.00 84.19 303 LEU A C 1
ATOM 2455 O O . LEU A 1 303 ? 54.081 5.720 -53.927 1.00 84.19 303 LEU A O 1
ATOM 2459 N N . ASP A 1 304 ? 55.208 6.791 -55.556 1.00 84.69 304 ASP A N 1
ATOM 2460 C CA . ASP A 1 304 ? 55.039 8.141 -55.011 1.00 84.69 304 ASP A CA 1
ATOM 2461 C C . ASP A 1 304 ? 53.554 8.527 -54.899 1.00 84.69 304 ASP A C 1
ATOM 2463 O O . ASP A 1 304 ? 53.137 9.142 -53.910 1.00 84.69 304 ASP A O 1
ATOM 2467 N N . GLU A 1 305 ? 52.732 8.150 -55.886 1.00 84.00 305 GLU A N 1
ATOM 2468 C CA . GLU A 1 305 ? 51.280 8.364 -55.874 1.00 84.00 305 GLU A CA 1
ATOM 2469 C C . GLU A 1 305 ? 50.605 7.607 -54.712 1.00 84.00 305 GLU A C 1
ATOM 2471 O O . GLU A 1 305 ? 49.770 8.173 -53.996 1.00 84.00 305 GLU A O 1
ATOM 2476 N N . LEU A 1 306 ? 51.012 6.358 -54.459 1.00 84.19 306 LEU A N 1
ATOM 2477 C CA . LEU A 1 306 ? 50.538 5.554 -53.329 1.00 84.19 306 LEU A CA 1
ATOM 2478 C C . LEU A 1 306 ? 50.942 6.141 -51.969 1.00 84.19 306 LEU A C 1
ATOM 2480 O O . LEU A 1 306 ? 50.107 6.206 -51.058 1.00 84.19 306 LEU A O 1
ATOM 2484 N N . ASP A 1 307 ? 52.183 6.605 -51.827 1.00 80.75 307 ASP A N 1
ATOM 2485 C CA . ASP A 1 307 ? 52.677 7.223 -50.593 1.00 80.75 307 ASP A CA 1
ATOM 2486 C C . ASP A 1 307 ? 51.931 8.529 -50.282 1.00 80.75 307 ASP A C 1
ATOM 2488 O O . ASP A 1 307 ? 51.477 8.738 -49.148 1.00 80.75 307 ASP A O 1
ATOM 2492 N N . HIS A 1 308 ? 51.687 9.366 -51.294 1.00 80.88 308 HIS A N 1
ATOM 2493 C CA . HIS A 1 308 ? 50.865 10.570 -51.147 1.00 80.88 308 HIS A CA 1
ATOM 2494 C C . HIS A 1 308 ? 49.408 10.241 -50.796 1.00 80.88 308 HIS A C 1
ATOM 2496 O O . HIS A 1 308 ? 48.823 10.884 -49.912 1.00 80.88 308 HIS A O 1
ATOM 2502 N N . GLY A 1 309 ? 48.830 9.218 -51.433 1.00 78.38 309 GLY A N 1
ATOM 2503 C CA . GLY A 1 309 ? 47.493 8.717 -51.118 1.00 78.38 309 GLY A CA 1
ATOM 2504 C C . GLY A 1 309 ? 47.382 8.251 -49.664 1.00 78.38 309 GLY A C 1
ATOM 2505 O O . GLY A 1 309 ? 46.475 8.669 -48.941 1.00 78.38 309 GLY A O 1
ATOM 2506 N N . SER A 1 310 ? 48.345 7.460 -49.183 1.00 76.19 310 SER A N 1
ATOM 2507 C CA . SER A 1 310 ? 48.372 6.959 -47.801 1.00 76.19 310 SER A CA 1
ATOM 2508 C C . SER A 1 310 ? 48.389 8.094 -46.763 1.00 76.19 310 SER A C 1
ATOM 2510 O O . SER A 1 310 ? 47.614 8.082 -45.799 1.00 76.19 310 SER A O 1
ATOM 2512 N N . ALA A 1 311 ? 49.182 9.144 -47.007 1.00 75.62 311 ALA A N 1
ATOM 2513 C CA . ALA A 1 311 ? 49.264 10.318 -46.145 1.00 75.62 311 ALA A CA 1
ATOM 2514 C C . ALA A 1 311 ? 47.958 11.133 -46.141 1.00 75.62 311 ALA A C 1
ATO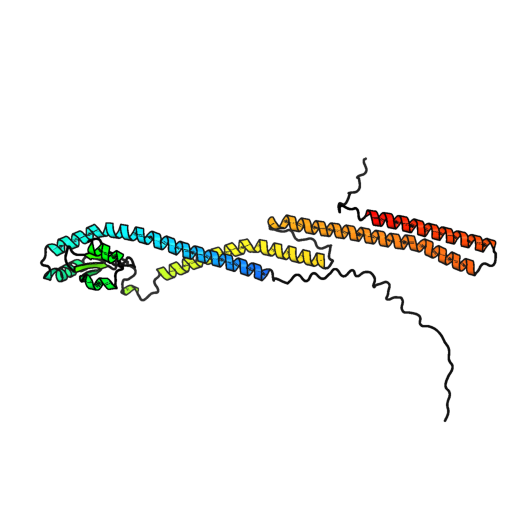M 2516 O O . ALA A 1 311 ? 47.545 11.656 -45.097 1.00 75.62 311 ALA A O 1
ATOM 2517 N N . PHE A 1 312 ? 47.283 11.231 -47.289 1.00 76.00 312 PHE A N 1
ATOM 2518 C CA . PHE A 1 312 ? 45.967 11.858 -47.400 1.00 76.00 312 PHE A CA 1
ATOM 2519 C C . PHE A 1 312 ? 44.910 11.092 -46.590 1.00 76.00 312 PHE A C 1
ATOM 2521 O O . PHE A 1 312 ? 44.212 11.693 -45.762 1.00 76.00 312 PHE A O 1
ATOM 2528 N N . PHE A 1 313 ? 44.851 9.765 -46.736 1.00 70.62 313 PHE A N 1
ATOM 2529 C CA . PHE A 1 313 ? 43.904 8.923 -46.001 1.00 70.62 313 PHE A CA 1
ATOM 2530 C C . PHE A 1 313 ? 44.140 8.958 -44.489 1.00 70.62 313 PHE A C 1
ATOM 2532 O O . PHE A 1 313 ? 43.182 9.058 -43.720 1.00 70.62 313 PHE A O 1
ATOM 2539 N N . GLN A 1 314 ? 45.395 8.971 -44.037 1.00 71.25 314 GLN A N 1
ATOM 2540 C CA . GLN A 1 314 ? 45.720 9.053 -42.611 1.00 71.25 314 GLN A CA 1
ATOM 2541 C C . GLN A 1 314 ? 45.283 10.390 -41.988 1.00 71.25 314 GLN A C 1
ATOM 2543 O O . GLN A 1 314 ? 44.782 10.422 -40.859 1.00 71.25 314 GLN A O 1
ATOM 2548 N N . ARG A 1 315 ? 45.370 11.501 -42.736 1.00 71.94 315 ARG A N 1
ATOM 2549 C CA . ARG A 1 315 ? 44.819 12.802 -42.306 1.00 71.94 315 ARG A CA 1
ATOM 2550 C C . ARG A 1 315 ? 43.292 12.798 -42.265 1.00 71.94 315 ARG A C 1
ATOM 2552 O O . ARG A 1 315 ? 42.709 13.421 -41.376 1.00 71.94 315 ARG A O 1
ATOM 2559 N N . GLN A 1 316 ? 42.642 12.122 -43.207 1.00 68.00 316 GLN A N 1
ATOM 2560 C CA . GLN A 1 316 ? 41.183 12.055 -43.274 1.00 68.00 316 GLN A CA 1
ATOM 2561 C C . GLN A 1 316 ? 40.610 11.180 -42.149 1.00 68.00 316 GLN A C 1
ATOM 2563 O O . GLN A 1 316 ? 39.686 11.611 -41.459 1.00 68.00 316 GLN A O 1
ATOM 2568 N N . ALA A 1 317 ? 41.227 10.025 -41.875 1.00 62.47 317 ALA A N 1
ATOM 2569 C CA . ALA A 1 317 ? 40.901 9.169 -40.735 1.00 62.47 317 ALA A CA 1
ATOM 2570 C C . ALA A 1 317 ? 41.132 9.886 -39.389 1.00 62.47 317 ALA A C 1
ATOM 2572 O O . ALA A 1 317 ? 40.298 9.798 -38.488 1.00 62.47 317 ALA A O 1
ATOM 2573 N N . GLY A 1 318 ? 42.211 10.672 -39.275 1.00 58.97 318 GLY A N 1
ATOM 2574 C CA . GLY A 1 318 ? 42.503 11.477 -38.084 1.00 58.97 318 GLY A CA 1
ATOM 2575 C C . GLY A 1 318 ? 41.492 12.598 -37.804 1.00 58.97 318 GLY A C 1
ATOM 2576 O O . GLY A 1 318 ? 41.267 12.935 -36.646 1.00 58.97 318 GLY A O 1
ATOM 2577 N N . ARG A 1 319 ? 40.828 13.159 -38.829 1.00 56.75 319 ARG A N 1
ATOM 2578 C CA . ARG A 1 319 ? 39.793 14.201 -38.650 1.00 56.75 319 ARG A CA 1
ATOM 2579 C C . ARG A 1 319 ? 38.441 13.669 -38.179 1.00 56.75 319 ARG A C 1
ATOM 2581 O O . ARG A 1 319 ? 37.673 14.433 -37.601 1.00 56.75 319 ARG A O 1
ATOM 2588 N N . VAL A 1 320 ? 38.134 12.392 -38.412 1.00 51.78 320 VAL A N 1
ATOM 2589 C CA . VAL A 1 320 ? 36.879 11.771 -37.943 1.00 51.78 320 VAL A CA 1
ATOM 2590 C C . VAL A 1 320 ? 36.867 11.626 -36.410 1.00 51.78 320 VAL A C 1
ATOM 2592 O O . VAL A 1 320 ? 35.800 11.549 -35.803 1.00 51.78 320 VAL A O 1
ATOM 2595 N N . VAL A 1 321 ? 38.035 11.685 -35.761 1.00 49.50 321 VAL A N 1
ATOM 2596 C CA . VAL A 1 321 ? 38.196 11.612 -34.302 1.00 49.50 321 VAL A CA 1
ATOM 2597 C C . VAL A 1 321 ? 38.770 12.934 -33.769 1.00 49.50 321 VAL A C 1
ATOM 2599 O O . VAL A 1 321 ? 39.933 13.012 -33.388 1.00 49.50 321 VAL A O 1
ATOM 2602 N N . ASP A 1 322 ? 37.965 14.001 -33.730 1.00 41.22 322 ASP A N 1
ATOM 2603 C CA . ASP A 1 322 ? 38.344 15.237 -33.020 1.00 41.22 322 ASP A CA 1
ATOM 2604 C C . ASP A 1 322 ? 37.900 15.204 -31.538 1.00 41.22 322 ASP A C 1
ATOM 2606 O O . ASP A 1 322 ? 36.827 14.699 -31.185 1.00 41.22 322 ASP A O 1
ATOM 2610 N N . ARG A 1 323 ? 38.743 15.775 -30.666 1.00 47.00 323 ARG A N 1
ATOM 2611 C CA . ARG A 1 323 ? 38.856 15.674 -29.192 1.00 47.00 323 ARG A CA 1
ATOM 2612 C C . ARG A 1 323 ? 37.620 16.057 -28.355 1.00 47.00 323 ARG A C 1
ATOM 2614 O O . ARG A 1 323 ? 37.737 16.221 -27.142 1.00 47.00 323 ARG A O 1
ATOM 2621 N N . ARG A 1 324 ? 36.432 16.229 -28.941 1.00 46.31 324 ARG A N 1
ATOM 2622 C CA . ARG A 1 324 ? 35.205 16.623 -28.212 1.00 46.31 324 ARG A CA 1
ATOM 2623 C C . ARG A 1 324 ? 33.926 15.878 -28.603 1.00 46.31 324 ARG A C 1
ATOM 2625 O O . ARG A 1 324 ? 32.865 16.253 -28.108 1.00 46.31 324 ARG A O 1
ATOM 2632 N N . GLY A 1 325 ? 33.982 14.860 -29.467 1.00 41.06 325 GLY A N 1
ATOM 2633 C CA . GLY A 1 325 ? 32.822 13.996 -29.750 1.00 41.06 3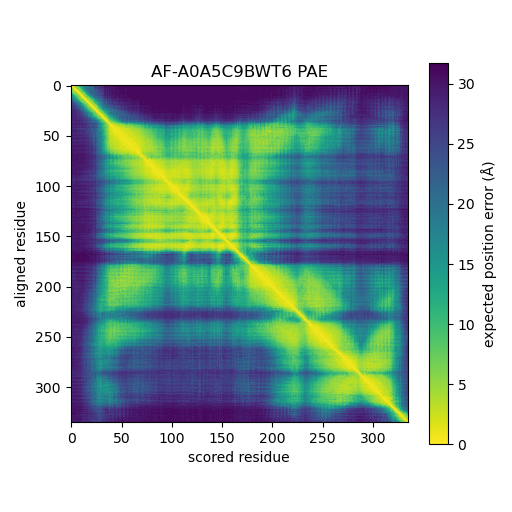25 GLY A CA 1
ATOM 2634 C C . GLY A 1 325 ? 31.561 14.718 -30.263 1.00 41.06 325 GLY A C 1
ATOM 2635 O O . GLY A 1 325 ? 30.452 14.209 -30.091 1.00 41.06 325 GLY A O 1
ATOM 2636 N N . ARG A 1 326 ? 31.694 15.912 -30.864 1.00 42.34 326 ARG A N 1
ATOM 2637 C CA . ARG A 1 326 ? 30.581 16.644 -31.491 1.00 42.34 326 ARG A CA 1
ATOM 2638 C C . ARG A 1 326 ? 30.732 16.644 -33.008 1.00 42.34 326 ARG A C 1
ATOM 2640 O O . ARG A 1 326 ? 31.747 17.090 -33.528 1.00 42.34 326 ARG A O 1
ATOM 2647 N N . PHE A 1 327 ? 29.687 16.180 -33.687 1.00 42.00 327 PHE A N 1
ATOM 2648 C CA . PHE A 1 327 ? 29.551 16.206 -35.141 1.00 42.00 327 PHE A CA 1
ATOM 2649 C C . PHE A 1 327 ? 29.251 17.641 -35.605 1.00 42.00 327 PHE A C 1
ATOM 2651 O O . PHE A 1 327 ? 28.339 18.280 -35.076 1.00 42.00 327 PHE A O 1
ATOM 2658 N N . ARG A 1 328 ? 30.017 18.167 -36.568 1.00 38.22 328 ARG A N 1
ATOM 2659 C CA . ARG A 1 328 ? 29.744 19.463 -37.212 1.00 38.22 328 ARG A CA 1
ATOM 2660 C C . ARG A 1 328 ? 28.857 19.192 -38.435 1.00 38.22 328 ARG A C 1
ATOM 2662 O O . ARG A 1 328 ? 29.295 18.440 -39.303 1.00 38.22 328 ARG A O 1
ATOM 2669 N N . PRO A 1 329 ? 27.630 19.731 -38.520 1.00 40.31 329 PRO A N 1
ATOM 2670 C CA . PRO A 1 329 ? 26.795 19.516 -39.697 1.00 40.31 329 PRO A CA 1
ATOM 2671 C C . PRO A 1 329 ? 27.405 20.214 -40.927 1.00 40.31 329 PRO A C 1
ATOM 2673 O O . PRO A 1 329 ? 28.098 21.227 -40.764 1.00 40.31 329 PRO A O 1
ATOM 2676 N N . PRO A 1 330 ? 27.161 19.702 -42.149 1.00 39.34 330 PRO A N 1
ATOM 2677 C CA . PRO A 1 330 ? 27.601 20.360 -43.372 1.00 39.34 330 PRO A CA 1
ATOM 2678 C C . PRO A 1 330 ? 26.918 21.727 -43.511 1.00 39.34 330 PRO A C 1
ATOM 2680 O O . PRO A 1 330 ? 25.719 21.871 -43.261 1.00 39.34 330 PRO A O 1
ATOM 2683 N N . ALA A 1 331 ? 27.700 22.743 -43.882 1.00 42.94 331 ALA A N 1
ATOM 2684 C CA . ALA A 1 331 ? 27.191 24.078 -44.158 1.00 42.94 331 ALA A CA 1
ATOM 2685 C C . ALA A 1 331 ? 26.213 24.014 -45.340 1.00 42.94 331 ALA A C 1
ATOM 2687 O O . ALA A 1 331 ? 26.545 23.473 -46.394 1.00 42.94 331 ALA A O 1
ATOM 2688 N N . ARG A 1 332 ? 25.002 24.555 -45.158 1.00 40.16 332 ARG A N 1
ATOM 2689 C CA . ARG A 1 332 ? 24.058 24.746 -46.264 1.00 40.16 332 ARG A CA 1
ATOM 2690 C C . ARG A 1 332 ? 24.678 25.703 -47.292 1.00 40.16 332 ARG A C 1
ATOM 2692 O O . ARG A 1 332 ? 25.242 26.716 -46.869 1.00 40.16 332 ARG A O 1
ATOM 2699 N N . PRO A 1 333 ? 24.551 25.432 -48.600 1.00 35.88 333 PRO A N 1
ATOM 2700 C CA . PRO A 1 333 ? 24.903 26.412 -49.616 1.00 35.88 333 PRO A CA 1
ATOM 2701 C C . PRO A 1 333 ? 23.969 27.620 -49.474 1.00 35.88 333 PRO A C 1
ATOM 2703 O O . PRO A 1 333 ? 22.750 27.464 -49.382 1.00 35.88 333 PRO A O 1
ATOM 2706 N N . GLN A 1 334 ? 24.557 28.812 -49.375 1.00 40.44 334 GLN A N 1
ATOM 2707 C CA . GLN A 1 334 ? 23.822 30.065 -49.520 1.00 40.44 334 GLN A CA 1
ATOM 2708 C C . GLN A 1 334 ? 23.436 30.192 -50.996 1.00 40.44 334 GLN A C 1
ATOM 2710 O O . GLN A 1 334 ? 24.269 29.925 -51.864 1.00 40.44 334 GLN A O 1
ATOM 2715 N N . ALA A 1 335 ? 22.161 30.492 -51.237 1.00 41.09 335 ALA A N 1
ATOM 2716 C CA . ALA A 1 335 ? 21.629 30.818 -52.554 1.00 41.09 335 ALA A CA 1
ATOM 2717 C C . ALA A 1 335 ? 22.173 32.162 -53.048 1.00 41.09 335 ALA A C 1
ATOM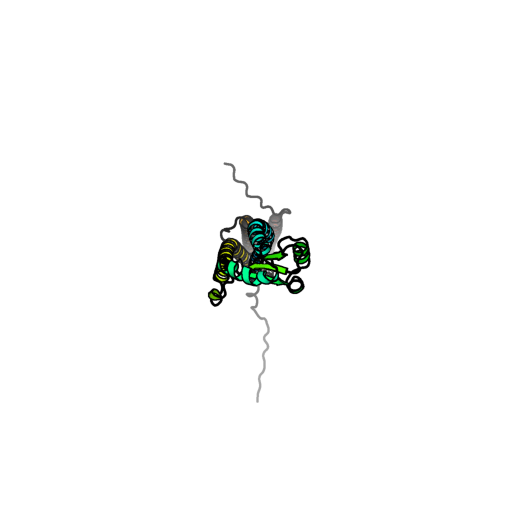 2719 O O . ALA A 1 335 ? 22.418 33.034 -52.179 1.00 41.09 335 ALA A O 1
#

Secondary structure (DSSP, 8-state):
-----------------SSSTTSS--------------HHHHHHHHHHHHHHHHHHHHHHHHHHHHHHHHHHHHHHHHHHHHHHHHHHHHHHHTS-TTTHHHHHHHHHTTSSS-EEEEEGGGGGGTS-HHHHHHHHTTSPEE-TTS--EEEE-TTSSEEEEE---SGGG-GGGTTS--HHHHHHHHHHHHHHHHHHHHHHHHHHHHHHHHHHHHHHHHHHHTT-TTPPPP--SSTTTHHHHHHHHHHHHHHHHHHHHHHHHHHHHHHHHHHHHHHHHHHHHHHHH---HHHHHHHHHHHHHHHHHHHHHHHHHHHHHHHHS-TT--PPPPPPPP-